Protein AF-A0AA36Y3T0-F1 (afdb_monomer_lite)

Foldseek 3Di:
DVVVVVVVVVPVPPDDDLLLLLLLLVLLVLVLVLLLVVCVCPVVVPPDPVVCVDPVVVVSVVVSLLSVLLSLLLVLLVDDPQLVVLVVLLVLVVVLQVVCVVVVAHADAFPSNLSSVLSNVVVVVVVVDDPVCVLVVLQVCLVVLLVVLVVLLQQFVCLLVQAGHHDPDGDGGHDLVLQDDPVSQQQRRHHPPDDHPGGDHCPPSVSSSSSSNSNNSNVVSVVVVVVVVVVPPPPPPDPDDDDDDDPDPPPQDPSRVVLPVPDPPVRSVVSSVVSSVSSVCSSVSVSCSNVVSVVVVVVVVVVVD

Sequence (305 aa):
MKEQREMTEKEEKQPRLMWLDVWRGIAVINMCLYHGLWDLVYYFRLPGFDWYSALPGYVWQQSICWSFIFLSGYSYALGKNKFRRGATILFAGALVEAVAGAFGQEIHYGILSFLGLWQLLLTLPEDQLSREMRLRSWCRIGPLGFAICLGLFFLCRNVNQGSLGFESLKLVTLPGALYRSRLTACLGFPPADFFSLDYFSLLPWGFLFLAGYFLSQYRAEQRRDAAEAEGSRPVYGVNGGFGGVAPAEEGGTLGEVLVQRLSGQALFRRRGRLLGWVGRHALPIYLLHQPIWMAIFEIAIRLRR

pLDDT: mean 82.31, std 19.74, range [23.36, 97.88]

Radius of gyration: 23.31 Å; chains: 1; bounding box: 60×55×74 Å

Organism: NCBI:txid796942

Secondary structure (DSSP, 8-state):
-HHHHHHH---------HHHHHHHHHHHHHHHHHHHHHIIIIIS--SS-HHHHSHHHHHHHHHHHHHHHHHHHHHHHT-S-HHHHHHHHHHHHHHHHHHHHHTT----S-HHHHHHHHHHHHHHHHHHS-HHHHHHHHHHHHHHHHHHHHHHHHHTTTGGGTEEEETTEEEEEPPGGGGS-HHHHHHT---TT---SS---STTHHHHHHHHHHHHHHHHHHHHHHHHHHHTS-----------PPP------HHHHHHHHHS-HHHHHHHHHHHHHHHHTHHHHHHHHHHHHHHHHHHHHHHH-

InterPro domains:
  IPR012429 Heparan-alpha-glucosaminide N-acetyltransferase, catalytic domain [PF07786] (16-225)

Structure (mmCIF, N/CA/C/O backbone):
data_AF-A0AA36Y3T0-F1
#
_entry.id   AF-A0AA36Y3T0-F1
#
loop_
_atom_site.group_PDB
_atom_site.id
_atom_site.type_symbol
_atom_site.label_atom_id
_atom_site.label_alt_id
_atom_site.label_comp_id
_atom_site.label_asym_id
_atom_site.label_entity_id
_atom_site.label_seq_id
_atom_site.pdbx_PDB_ins_code
_atom_site.Cartn_x
_atom_site.Cartn_y
_atom_site.Cartn_z
_atom_site.occupancy
_atom_site.B_iso_or_equiv
_atom_site.auth_seq_id
_atom_site.auth_comp_id
_atom_site.auth_asym_id
_atom_site.auth_atom_id
_atom_site.pdbx_PDB_model_num
ATOM 1 N N . MET A 1 1 ? -32.628 28.042 24.385 1.00 43.47 1 MET A N 1
ATOM 2 C CA . MET A 1 1 ? -32.787 26.968 23.369 1.00 43.47 1 MET A CA 1
ATOM 3 C C . MET A 1 1 ? -31.731 26.983 22.262 1.00 43.47 1 MET A C 1
ATOM 5 O O . MET A 1 1 ? -31.272 25.905 21.923 1.00 43.47 1 MET A O 1
ATOM 9 N N . LYS A 1 2 ? -31.317 28.138 21.705 1.00 40.28 2 LYS A N 1
ATOM 10 C CA . LYS A 1 2 ? -30.170 28.203 20.767 1.00 40.28 2 LYS A CA 1
ATOM 11 C C . LYS A 1 2 ? -28.818 27.946 21.454 1.00 40.28 2 LYS A C 1
ATOM 13 O O . LYS A 1 2 ? -28.065 27.117 20.969 1.00 40.28 2 LYS A O 1
ATOM 18 N N . GLU A 1 3 ? -28.588 28.518 22.638 1.00 40.03 3 GLU A N 1
ATOM 19 C CA . GLU A 1 3 ? -27.339 28.308 23.401 1.00 40.03 3 GLU A CA 1
ATOM 20 C C . GLU A 1 3 ? -27.152 26.866 23.899 1.00 40.03 3 GLU A C 1
ATOM 22 O O . GLU A 1 3 ? -26.054 26.325 23.844 1.00 40.03 3 GLU A O 1
ATOM 27 N N . GLN A 1 4 ? -28.225 26.184 24.321 1.00 35.81 4 GLN A N 1
ATOM 28 C CA . GLN A 1 4 ? -28.144 24.761 24.690 1.00 35.81 4 GLN A CA 1
ATOM 29 C C . GLN A 1 4 ? -27.845 23.857 23.485 1.00 35.81 4 GLN A C 1
ATOM 31 O O . GLN A 1 4 ? -27.224 22.814 23.669 1.00 35.81 4 GLN A O 1
ATOM 36 N N . ARG A 1 5 ? -28.238 24.272 22.269 1.00 38.97 5 ARG A N 1
ATOM 37 C CA . ARG A 1 5 ? -27.944 23.576 21.006 1.00 38.97 5 ARG A CA 1
ATOM 38 C C . ARG A 1 5 ? -26.503 23.823 20.545 1.00 38.97 5 ARG A C 1
ATOM 40 O O . ARG A 1 5 ? -25.846 22.884 20.119 1.00 38.97 5 ARG A O 1
ATOM 47 N N . GLU A 1 6 ? -25.977 25.035 20.730 1.00 36.47 6 GLU A N 1
ATOM 48 C CA . GLU A 1 6 ? -24.559 25.352 20.480 1.00 36.47 6 GLU A CA 1
ATOM 49 C C . GLU A 1 6 ? -23.613 24.655 21.471 1.00 36.47 6 GLU A C 1
ATOM 51 O O . GLU A 1 6 ? -22.522 24.233 21.088 1.00 36.47 6 GLU A O 1
ATOM 56 N N . MET A 1 7 ? -24.032 24.451 22.727 1.00 35.28 7 MET A N 1
ATOM 57 C CA . MET A 1 7 ? -23.247 23.664 23.687 1.00 35.28 7 MET A CA 1
ATOM 58 C C . MET A 1 7 ? -23.249 22.157 23.391 1.00 35.28 7 MET A C 1
ATOM 60 O O . MET A 1 7 ? -22.277 21.488 23.731 1.00 35.28 7 MET A O 1
ATOM 64 N N . THR A 1 8 ? -24.286 21.620 22.733 1.00 33.41 8 THR A N 1
ATOM 65 C CA . THR A 1 8 ? -24.293 20.220 22.257 1.00 33.41 8 THR A CA 1
ATOM 66 C C . THR A 1 8 ? -23.549 20.039 20.927 1.00 33.41 8 THR A C 1
ATOM 68 O O . THR A 1 8 ? -23.121 18.930 20.622 1.00 33.41 8 THR A O 1
ATOM 71 N N . GLU A 1 9 ? -23.336 21.115 20.159 1.00 33.31 9 GLU A N 1
ATOM 72 C CA . GLU A 1 9 ? -22.610 21.118 18.876 1.00 33.31 9 GLU A CA 1
ATOM 73 C C . GLU A 1 9 ? -21.115 21.447 18.972 1.00 33.31 9 GLU A C 1
ATOM 75 O O . GLU A 1 9 ? -20.401 21.379 17.965 1.00 33.31 9 GLU A O 1
ATOM 80 N N . LYS A 1 10 ? -20.571 21.647 20.178 1.00 33.22 10 LYS A N 1
ATOM 81 C CA . LYS A 1 10 ? -19.194 21.198 20.424 1.00 33.22 10 LYS A CA 1
ATOM 82 C C . LYS A 1 10 ? -19.199 19.666 20.430 1.00 33.22 10 LYS A C 1
ATOM 84 O O . LYS A 1 10 ? -18.909 19.044 21.444 1.00 33.22 10 LYS A O 1
ATOM 89 N N . GLU A 1 11 ? -19.502 19.055 19.277 1.00 35.16 11 GLU A N 1
ATOM 90 C CA . GLU A 1 11 ? -18.974 17.736 18.956 1.00 35.16 11 GLU A CA 1
ATOM 91 C C . GLU A 1 11 ? -17.483 17.846 19.250 1.00 35.16 11 GLU A C 1
ATOM 93 O O . GLU A 1 11 ? -16.754 18.552 18.545 1.00 35.16 11 GLU A O 1
ATOM 98 N N . GLU A 1 12 ? -17.057 17.219 20.342 1.00 37.34 12 GLU A N 1
ATOM 99 C CA . GLU A 1 12 ? -15.668 17.012 20.695 1.00 37.34 12 GLU A CA 1
ATOM 100 C C . GLU A 1 12 ? -14.967 16.509 19.437 1.00 37.34 12 GLU A C 1
ATOM 102 O O . GLU A 1 12 ? -15.089 15.351 19.021 1.00 37.34 12 GLU A O 1
ATOM 107 N N . LYS A 1 13 ? -14.304 17.432 18.738 1.00 41.00 13 LYS A N 1
ATOM 108 C CA . LYS A 1 13 ? -13.594 17.124 17.511 1.00 41.00 13 LYS A CA 1
ATOM 109 C C . LYS A 1 13 ? -12.420 16.285 17.974 1.00 41.00 13 LYS A C 1
ATOM 111 O O . LYS A 1 13 ? -11.421 16.844 18.417 1.00 41.00 13 LYS A O 1
ATOM 116 N N . GLN A 1 14 ? -12.600 14.963 17.925 1.00 53.53 14 GLN A N 1
ATOM 117 C CA . GLN A 1 14 ? -11.616 13.958 18.317 1.00 53.53 14 GLN A CA 1
ATOM 118 C C . GLN A 1 14 ? -10.213 14.469 17.961 1.00 53.53 14 GLN A C 1
ATOM 120 O O . GLN A 1 14 ? -9.978 14.793 16.785 1.00 53.53 14 GLN A O 1
ATOM 125 N N . PRO A 1 15 ? -9.318 14.633 18.952 1.00 58.84 15 PRO A N 1
ATOM 126 C CA . PRO A 1 15 ? -8.047 15.303 18.745 1.00 58.84 15 PRO A CA 1
ATOM 127 C C . PRO A 1 15 ? -7.283 14.599 17.625 1.00 58.84 15 PRO A C 1
ATOM 129 O O . PRO A 1 15 ? -7.088 13.381 17.623 1.00 58.84 15 PRO A O 1
ATOM 132 N N . ARG A 1 16 ? -6.902 15.375 16.606 1.00 70.88 16 ARG A N 1
ATOM 133 C CA . ARG A 1 16 ? -6.206 14.839 15.435 1.00 70.88 16 ARG A CA 1
ATOM 134 C C . ARG A 1 16 ? -4.849 14.289 15.860 1.00 70.88 16 ARG A C 1
ATOM 136 O O . ARG A 1 16 ? -4.054 14.987 16.484 1.00 70.88 16 ARG A O 1
ATOM 143 N N . LEU A 1 17 ? -4.563 13.057 15.456 1.00 82.00 17 LEU A N 1
ATOM 144 C CA . LEU A 1 17 ? -3.319 12.373 15.796 1.00 82.00 17 LEU A CA 1
ATOM 145 C C . LEU A 1 17 ? -2.178 12.845 14.892 1.00 82.00 17 LEU A C 1
ATOM 147 O O . LEU A 1 17 ? -1.944 12.286 13.822 1.00 82.00 17 LEU A O 1
ATOM 151 N N . MET A 1 18 ? -1.453 13.873 15.334 1.00 83.75 18 MET A N 1
ATOM 152 C CA . MET A 1 18 ? -0.346 14.459 14.571 1.00 83.75 18 MET A CA 1
ATOM 153 C C . MET A 1 18 ? 0.740 13.432 14.219 1.00 83.75 18 MET A C 1
ATOM 155 O O . MET A 1 18 ? 1.294 13.487 13.124 1.00 83.75 18 MET A O 1
ATOM 159 N N . TRP A 1 19 ? 1.027 12.478 15.108 1.00 84.69 19 TRP A N 1
ATOM 160 C CA . TRP A 1 19 ? 2.053 11.459 14.871 1.00 84.69 19 TRP A CA 1
ATOM 161 C C . TRP A 1 19 ? 1.732 10.555 13.670 1.00 84.69 19 TRP A C 1
ATOM 163 O O . TRP A 1 19 ? 2.649 10.177 12.944 1.00 84.69 19 TRP A O 1
ATOM 173 N N . LEU A 1 20 ? 0.449 10.260 13.407 1.00 88.81 20 LEU A N 1
ATOM 174 C CA . LEU A 1 20 ? 0.040 9.484 12.229 1.00 88.81 20 LEU A CA 1
ATOM 175 C C . LEU A 1 20 ? 0.345 10.240 10.944 1.00 88.81 20 LEU A C 1
ATOM 177 O O . LEU A 1 20 ? 0.851 9.661 9.987 1.00 88.81 20 LEU A O 1
ATOM 181 N N . ASP A 1 21 ? 0.034 11.535 10.926 1.00 90.25 21 ASP A N 1
ATOM 182 C CA . ASP A 1 21 ? 0.305 12.378 9.769 1.00 90.25 21 ASP A CA 1
ATOM 183 C C . ASP A 1 21 ? 1.816 12.519 9.545 1.00 90.25 21 ASP A C 1
ATOM 185 O O . ASP A 1 21 ? 2.269 12.466 8.407 1.00 90.25 21 ASP A O 1
ATOM 189 N N . VAL A 1 22 ? 2.613 12.640 10.611 1.00 91.12 22 VAL A N 1
ATOM 190 C CA . VAL A 1 22 ? 4.080 12.685 10.510 1.00 91.12 22 VAL A CA 1
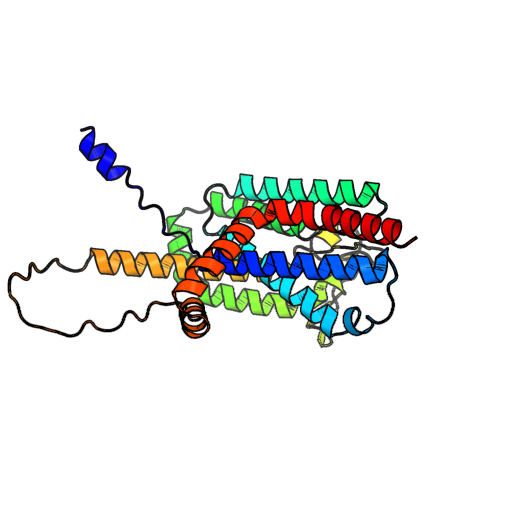ATOM 191 C C . VAL A 1 22 ? 4.638 11.378 9.952 1.00 91.12 22 VAL A C 1
ATOM 193 O O . VAL A 1 22 ? 5.412 11.419 8.998 1.00 91.12 22 VAL A O 1
ATOM 196 N N . TRP A 1 23 ? 4.231 10.224 10.491 1.00 91.88 23 TRP A N 1
ATOM 197 C CA . TRP A 1 23 ? 4.704 8.924 10.005 1.00 91.88 23 TRP A CA 1
ATOM 198 C C . TRP A 1 23 ? 4.281 8.692 8.551 1.00 91.88 23 TRP A C 1
ATOM 200 O O . TRP A 1 23 ? 5.106 8.311 7.721 1.00 91.88 23 TRP A O 1
ATOM 210 N N . ARG A 1 24 ? 3.037 9.030 8.191 1.00 93.38 24 ARG A N 1
ATOM 211 C CA . ARG A 1 24 ? 2.583 8.970 6.797 1.00 93.38 24 ARG A CA 1
ATOM 212 C C . ARG A 1 24 ? 3.410 9.888 5.895 1.00 93.38 24 ARG A C 1
ATOM 214 O O . ARG A 1 24 ? 3.774 9.482 4.800 1.00 93.38 24 ARG A O 1
ATOM 221 N N . GLY A 1 25 ? 3.741 11.095 6.357 1.00 93.44 25 GLY A N 1
ATOM 222 C CA . GLY A 1 25 ? 4.600 12.027 5.627 1.00 93.44 25 GLY A CA 1
ATOM 223 C C . GLY A 1 25 ? 6.002 11.475 5.378 1.00 93.44 25 GLY A C 1
ATOM 224 O O . GLY A 1 25 ? 6.501 11.566 4.260 1.00 93.44 25 GLY A O 1
ATOM 225 N N . ILE A 1 26 ? 6.606 10.841 6.388 1.00 94.81 26 ILE A N 1
ATOM 226 C CA . ILE A 1 26 ? 7.899 10.156 6.249 1.00 94.81 26 ILE A CA 1
ATOM 227 C C . ILE A 1 26 ? 7.793 9.024 5.221 1.00 94.81 26 ILE A C 1
ATOM 229 O O . ILE A 1 26 ? 8.622 8.956 4.320 1.00 94.81 26 ILE A O 1
ATOM 233 N N . ALA A 1 27 ? 6.763 8.176 5.307 1.00 94.69 27 ALA A N 1
ATOM 234 C CA . ALA A 1 27 ? 6.566 7.066 4.374 1.00 94.69 27 ALA A CA 1
ATOM 235 C C . ALA A 1 27 ? 6.403 7.542 2.917 1.00 94.69 27 ALA A C 1
ATOM 237 O O . ALA A 1 27 ? 6.988 6.952 2.013 1.00 94.69 27 ALA A O 1
ATOM 238 N N . VAL A 1 28 ? 5.672 8.641 2.693 1.00 95.69 28 VAL A N 1
ATOM 239 C CA . VAL A 1 28 ? 5.494 9.258 1.366 1.00 95.69 28 VAL A CA 1
ATOM 240 C C . VAL A 1 28 ? 6.795 9.805 0.808 1.00 95.69 28 VAL A C 1
ATOM 242 O O . VAL A 1 28 ? 7.110 9.525 -0.344 1.00 95.69 28 VAL A O 1
ATOM 245 N N . ILE A 1 29 ? 7.567 10.547 1.604 1.00 96.25 29 ILE A N 1
ATOM 246 C CA . ILE A 1 29 ? 8.879 11.043 1.164 1.00 96.25 29 ILE A CA 1
ATOM 247 C C . ILE A 1 29 ? 9.782 9.861 0.814 1.00 96.25 29 ILE A C 1
ATOM 249 O O . ILE A 1 29 ? 10.426 9.869 -0.229 1.00 96.25 29 ILE A O 1
ATOM 253 N N . ASN A 1 30 ? 9.780 8.829 1.658 1.00 96.44 30 ASN A N 1
ATOM 254 C CA . ASN A 1 30 ? 10.601 7.646 1.464 1.00 96.44 30 ASN A CA 1
ATOM 255 C C . ASN A 1 30 ? 10.253 6.907 0.158 1.00 96.44 30 ASN A C 1
ATOM 257 O O . ASN A 1 30 ? 11.139 6.555 -0.613 1.00 96.44 30 ASN A O 1
ATOM 261 N N . MET A 1 31 ? 8.959 6.760 -0.132 1.00 96.31 31 MET A N 1
ATOM 262 C CA . MET A 1 31 ? 8.454 6.230 -1.401 1.00 96.31 31 MET A CA 1
ATOM 263 C C . MET A 1 31 ? 8.881 7.079 -2.598 1.00 96.31 31 MET A C 1
ATOM 265 O O . MET A 1 31 ? 9.411 6.532 -3.561 1.00 96.31 31 MET A O 1
ATOM 269 N N . CYS A 1 32 ? 8.739 8.406 -2.517 1.00 96.94 32 CYS A N 1
ATOM 270 C CA . CYS A 1 32 ? 9.142 9.297 -3.605 1.00 96.94 32 CYS A CA 1
ATOM 271 C C . CYS A 1 32 ? 10.637 9.156 -3.915 1.00 96.94 32 CYS A C 1
ATOM 273 O O . CYS A 1 32 ? 11.014 9.143 -5.079 1.00 96.94 32 CYS A O 1
ATOM 275 N N . LEU A 1 33 ? 11.487 9.047 -2.890 1.00 96.62 33 LEU A N 1
ATOM 276 C CA . LEU A 1 33 ? 12.928 8.850 -3.068 1.00 96.62 33 LEU A CA 1
ATOM 277 C C . LEU A 1 33 ? 13.249 7.480 -3.674 1.00 96.62 33 LEU A C 1
ATOM 279 O O . LEU A 1 33 ? 14.098 7.396 -4.557 1.00 96.62 33 LEU A O 1
ATOM 283 N N . TYR A 1 34 ? 12.559 6.426 -3.227 1.00 96.06 34 TYR A N 1
ATOM 284 C CA . TYR A 1 34 ? 12.730 5.082 -3.773 1.00 96.06 34 TYR A CA 1
ATOM 285 C C . TYR A 1 34 ? 12.379 5.033 -5.265 1.00 96.06 34 TYR A C 1
ATOM 287 O O . TYR A 1 34 ? 13.177 4.527 -6.045 1.00 96.06 34 TYR A O 1
ATOM 295 N N . HIS A 1 35 ? 11.240 5.604 -5.667 1.00 94.69 35 HIS A N 1
ATOM 296 C CA . HIS A 1 35 ? 10.821 5.674 -7.072 1.00 94.69 35 HIS A CA 1
ATOM 297 C C . HIS A 1 35 ? 11.723 6.577 -7.918 1.00 94.69 35 HIS A C 1
ATOM 299 O O . HIS A 1 35 ? 12.107 6.195 -9.017 1.00 94.69 35 HIS A O 1
ATOM 305 N N . GLY A 1 36 ? 12.152 7.727 -7.388 1.00 95.00 36 GLY A N 1
ATOM 306 C CA . GLY A 1 36 ? 13.112 8.580 -8.092 1.00 95.00 36 GLY A CA 1
ATOM 307 C C . GLY A 1 36 ? 14.429 7.852 -8.379 1.00 95.00 36 GLY A C 1
ATOM 308 O O . GLY A 1 36 ? 14.996 7.993 -9.459 1.00 95.00 36 GLY A O 1
ATOM 309 N N . LEU A 1 37 ? 14.907 7.020 -7.446 1.00 95.00 37 LEU A N 1
ATOM 310 C CA . LEU A 1 37 ? 16.074 6.177 -7.701 1.00 95.00 37 LEU A CA 1
ATOM 311 C C . LEU A 1 37 ? 15.760 5.023 -8.663 1.00 95.00 37 LEU A C 1
ATOM 313 O O . LEU A 1 37 ? 16.595 4.714 -9.510 1.00 95.00 37 LEU A O 1
ATOM 317 N N . TRP A 1 38 ? 14.569 4.424 -8.573 1.00 93.19 38 TRP A N 1
ATOM 318 C CA . TRP A 1 38 ? 14.104 3.405 -9.519 1.00 93.19 38 TRP A CA 1
ATOM 319 C C . TRP A 1 38 ? 14.196 3.907 -10.964 1.00 93.19 38 TRP A C 1
ATOM 321 O O . TRP A 1 38 ? 14.784 3.233 -11.809 1.00 93.19 38 TRP A O 1
ATOM 331 N N . ASP A 1 39 ? 13.702 5.120 -11.225 1.00 91.81 39 ASP A N 1
ATOM 332 C CA . ASP A 1 39 ? 13.748 5.752 -12.546 1.00 91.81 39 ASP A CA 1
ATOM 333 C C . ASP A 1 39 ? 15.185 5.937 -13.027 1.00 91.81 39 ASP A C 1
ATOM 335 O O . ASP A 1 39 ? 15.517 5.590 -14.160 1.00 91.81 39 ASP A O 1
ATOM 339 N N . LEU A 1 40 ? 16.071 6.440 -12.165 1.00 91.75 40 LEU A N 1
ATOM 340 C CA . LEU A 1 40 ? 17.480 6.621 -12.515 1.00 91.75 40 LEU A CA 1
ATOM 341 C C . LEU A 1 40 ? 18.152 5.297 -12.895 1.00 91.75 40 LEU A C 1
ATOM 343 O O . LEU A 1 40 ? 18.874 5.239 -13.891 1.00 91.75 40 LEU A O 1
ATOM 347 N N . VAL A 1 41 ? 17.909 4.238 -12.121 1.00 91.88 41 VAL A N 1
ATOM 348 C CA . VAL A 1 41 ? 18.559 2.934 -12.300 1.00 91.88 41 VAL A CA 1
ATOM 349 C C . VAL A 1 41 ? 17.988 2.177 -13.498 1.00 91.88 41 VAL A C 1
ATOM 351 O O . VAL A 1 41 ? 18.748 1.697 -14.339 1.00 91.88 41 VAL A O 1
ATOM 354 N N . TYR A 1 42 ? 16.665 2.071 -13.607 1.00 89.25 42 TYR A N 1
ATOM 355 C CA . TYR A 1 42 ? 16.025 1.191 -14.587 1.00 89.25 42 TYR A CA 1
ATOM 356 C C . TYR A 1 42 ? 15.594 1.912 -15.863 1.00 89.25 42 TYR A C 1
ATOM 358 O O . TYR A 1 42 ? 15.815 1.386 -16.958 1.00 89.25 42 TYR A O 1
ATOM 366 N N . TYR A 1 43 ? 15.026 3.116 -15.748 1.00 87.50 43 TYR A N 1
ATOM 367 C CA . TYR A 1 43 ? 14.556 3.882 -16.905 1.00 87.50 43 TYR A CA 1
ATOM 368 C C . TYR A 1 43 ? 15.712 4.622 -17.593 1.00 87.50 43 TYR A C 1
ATOM 370 O O . TYR A 1 43 ? 15.946 4.442 -18.787 1.00 87.50 43 TYR A O 1
ATOM 378 N N . PHE A 1 44 ? 16.501 5.385 -16.830 1.00 87.06 44 PHE A N 1
ATOM 379 C CA . PHE A 1 44 ? 17.652 6.146 -17.336 1.00 87.06 44 PHE A CA 1
ATOM 380 C C . PHE A 1 44 ? 18.974 5.362 -17.344 1.00 87.06 44 PHE A C 1
ATOM 382 O O . PHE A 1 44 ? 19.983 5.884 -17.820 1.00 87.06 44 PHE A O 1
ATOM 389 N N . ARG A 1 45 ? 18.968 4.100 -16.885 1.00 89.88 45 ARG A N 1
ATOM 390 C CA . ARG A 1 45 ? 20.093 3.147 -16.981 1.00 89.88 45 ARG A CA 1
ATOM 391 C C . ARG A 1 45 ? 21.394 3.655 -16.339 1.00 89.88 45 ARG A C 1
ATOM 393 O O . ARG A 1 45 ? 22.483 3.399 -16.855 1.00 89.88 45 ARG A O 1
ATOM 400 N N . LEU A 1 46 ? 21.300 4.380 -15.222 1.00 89.00 46 LEU A N 1
ATOM 401 C CA . LEU A 1 46 ? 22.464 4.907 -14.509 1.00 89.00 46 LEU A CA 1
ATOM 402 C C . LEU A 1 46 ? 23.226 3.768 -13.790 1.00 89.00 46 LEU A C 1
ATOM 404 O O . LEU A 1 46 ? 22.635 3.081 -12.952 1.00 89.00 46 LEU A O 1
ATOM 408 N N . PRO A 1 47 ? 24.525 3.549 -14.077 1.00 89.56 47 PRO A N 1
ATOM 409 C CA . PRO A 1 47 ? 25.298 2.468 -13.463 1.00 89.56 47 PRO A CA 1
ATOM 410 C C . PRO A 1 47 ? 25.721 2.796 -12.019 1.00 89.56 47 PRO A C 1
ATOM 412 O O . PRO A 1 47 ? 25.738 3.958 -11.615 1.00 89.56 47 PRO A O 1
ATOM 415 N N . GLY A 1 48 ? 26.125 1.772 -11.253 1.00 89.19 48 GLY A N 1
ATOM 416 C CA . GLY A 1 48 ? 26.708 1.929 -9.907 1.00 89.19 48 GLY A CA 1
ATOM 417 C C . GLY A 1 48 ? 25.740 1.733 -8.733 1.00 89.19 48 GLY A C 1
ATOM 418 O O . GLY A 1 48 ? 26.088 2.038 -7.593 1.00 89.19 48 GLY A O 1
ATOM 419 N N . PHE A 1 49 ? 24.538 1.210 -8.990 1.00 91.94 49 PHE A N 1
ATOM 420 C CA . PHE A 1 49 ? 23.482 1.018 -7.988 1.00 91.94 49 PHE A CA 1
ATOM 421 C C . PHE A 1 49 ? 23.102 -0.457 -7.780 1.00 91.94 49 PHE A C 1
ATOM 423 O O . PHE A 1 49 ? 21.957 -0.761 -7.467 1.00 91.94 49 PHE A O 1
ATOM 430 N N . ASP A 1 50 ? 24.042 -1.398 -7.904 1.00 91.94 50 ASP A N 1
ATOM 431 C CA . ASP A 1 50 ? 23.749 -2.842 -7.780 1.00 91.94 50 ASP A CA 1
ATOM 432 C C . ASP A 1 50 ? 23.107 -3.206 -6.427 1.00 91.94 50 ASP A C 1
ATOM 434 O O . ASP A 1 50 ? 22.219 -4.057 -6.344 1.00 91.94 50 ASP A O 1
ATOM 438 N N . TRP A 1 51 ? 23.479 -2.486 -5.363 1.00 93.88 51 TRP A N 1
ATOM 439 C CA . TRP A 1 51 ? 22.895 -2.623 -4.024 1.00 93.88 51 TRP A CA 1
ATOM 440 C C . TRP A 1 51 ? 21.382 -2.346 -3.981 1.00 93.88 51 TRP A C 1
ATOM 442 O O . TRP A 1 51 ? 20.689 -2.872 -3.107 1.00 93.88 51 TRP A O 1
ATOM 452 N N . TYR A 1 52 ? 20.864 -1.540 -4.915 1.00 93.06 52 TYR A N 1
ATOM 453 C CA . TYR A 1 52 ? 19.447 -1.190 -5.024 1.00 93.06 52 TYR A CA 1
ATOM 454 C C . TYR A 1 52 ? 18.601 -2.364 -5.535 1.00 93.06 52 TYR A C 1
ATOM 456 O O . TYR A 1 52 ? 17.436 -2.492 -5.172 1.00 93.06 52 TYR A O 1
ATOM 464 N N . SER A 1 53 ? 19.200 -3.262 -6.320 1.00 91.25 53 SER A N 1
ATOM 465 C CA . SER A 1 53 ? 18.553 -4.506 -6.763 1.00 91.25 53 SER A CA 1
ATOM 466 C C . SER A 1 53 ? 18.757 -5.661 -5.774 1.00 91.25 53 SER A C 1
ATOM 468 O O . SER A 1 53 ? 18.151 -6.721 -5.914 1.00 91.25 53 SER A O 1
ATOM 470 N N . ALA A 1 54 ? 19.626 -5.474 -4.777 1.00 93.56 54 ALA A N 1
ATOM 471 C CA . ALA A 1 54 ? 19.966 -6.473 -3.773 1.00 93.56 54 ALA A CA 1
ATOM 472 C C . ALA A 1 54 ? 19.122 -6.320 -2.490 1.00 93.56 54 ALA A C 1
ATOM 474 O O . ALA A 1 54 ? 18.173 -5.536 -2.412 1.00 93.56 54 ALA A O 1
ATOM 475 N N . LEU A 1 55 ? 19.500 -7.065 -1.445 1.00 93.88 55 LEU A N 1
ATOM 476 C CA . LEU A 1 55 ? 18.828 -7.064 -0.143 1.00 93.88 55 LEU A CA 1
ATOM 477 C C . LEU A 1 55 ? 18.569 -5.655 0.437 1.00 93.88 55 LEU A C 1
ATOM 479 O O . LEU A 1 55 ? 17.467 -5.446 0.944 1.00 93.88 55 LEU A O 1
ATOM 483 N N . PRO A 1 56 ? 19.495 -4.672 0.365 1.00 96.00 56 PRO A N 1
ATOM 484 C CA . PRO A 1 56 ? 19.229 -3.334 0.895 1.00 96.00 56 PRO A CA 1
ATOM 485 C C . PRO A 1 56 ? 18.054 -2.639 0.203 1.00 96.00 56 PRO A C 1
ATOM 487 O O . PRO A 1 56 ? 17.182 -2.096 0.879 1.00 96.00 56 PRO A O 1
ATOM 490 N N . GLY A 1 57 ? 17.996 -2.689 -1.131 1.00 94.81 57 GLY A N 1
ATOM 491 C CA . GLY A 1 57 ? 16.881 -2.122 -1.885 1.00 94.81 57 GLY A CA 1
ATOM 492 C C . GLY A 1 57 ? 15.568 -2.864 -1.644 1.00 94.81 57 GLY A C 1
ATOM 493 O O . GLY A 1 57 ? 14.536 -2.216 -1.467 1.00 94.81 57 GLY A O 1
ATOM 494 N N . TYR A 1 58 ? 15.612 -4.196 -1.518 1.00 93.88 58 TYR A N 1
ATOM 495 C CA . TYR A 1 58 ? 14.452 -4.993 -1.107 1.00 93.88 58 TYR A CA 1
ATOM 496 C C . TYR A 1 58 ? 13.923 -4.550 0.264 1.00 93.88 58 TYR A C 1
ATOM 498 O O . TYR A 1 58 ? 12.757 -4.187 0.383 1.00 93.88 58 TYR A O 1
ATOM 506 N N . VAL A 1 59 ? 14.770 -4.506 1.299 1.00 95.56 59 VAL A N 1
ATOM 507 C CA . VAL A 1 59 ? 14.363 -4.101 2.659 1.00 95.56 59 VAL A CA 1
ATOM 508 C C . VAL A 1 59 ? 13.835 -2.667 2.672 1.00 95.56 59 VAL A C 1
ATOM 510 O O . VAL A 1 59 ? 12.833 -2.381 3.332 1.00 95.56 59 VAL A O 1
ATOM 513 N N . TRP A 1 60 ? 14.466 -1.769 1.913 1.00 97.06 60 TRP A N 1
ATOM 514 C CA . TRP A 1 60 ? 14.011 -0.393 1.775 1.00 97.06 60 TRP A CA 1
ATOM 515 C C . TRP A 1 60 ? 12.595 -0.331 1.185 1.00 97.06 60 TRP A C 1
ATOM 517 O O . TRP A 1 60 ? 11.705 0.256 1.809 1.00 97.06 60 TRP A O 1
ATOM 527 N N . GLN A 1 61 ? 12.349 -1.020 0.069 1.00 95.31 61 GLN A N 1
ATOM 528 C CA . GLN A 1 61 ? 11.022 -1.139 -0.537 1.00 95.31 61 GLN A CA 1
ATOM 529 C C . GLN A 1 61 ? 10.002 -1.728 0.445 1.00 95.31 61 GLN A C 1
ATOM 531 O O . GLN A 1 61 ? 8.934 -1.151 0.659 1.00 95.31 61 GLN A O 1
ATOM 536 N N . GLN A 1 62 ? 10.333 -2.851 1.092 1.00 94.88 62 GLN A N 1
ATOM 537 C CA . GLN A 1 62 ? 9.440 -3.517 2.040 1.00 94.88 62 GLN A CA 1
ATOM 538 C C . GLN A 1 62 ? 9.071 -2.590 3.208 1.00 94.88 62 GLN A C 1
ATOM 540 O O . GLN A 1 62 ? 7.901 -2.518 3.574 1.00 94.88 62 GLN A O 1
ATOM 545 N N . SER A 1 63 ? 10.018 -1.809 3.740 1.00 95.62 63 SER A N 1
ATOM 546 C CA . SER A 1 63 ? 9.763 -0.868 4.843 1.00 95.62 63 SER A CA 1
ATOM 547 C C . SER A 1 63 ? 8.736 0.218 4.496 1.00 95.62 63 SER A C 1
ATOM 549 O O . SER A 1 63 ? 7.895 0.582 5.330 1.00 95.62 63 SER A O 1
ATOM 551 N N . ILE A 1 64 ? 8.768 0.702 3.251 1.00 95.62 64 ILE A N 1
ATOM 552 C CA . ILE A 1 64 ? 7.807 1.669 2.716 1.00 95.62 64 ILE A CA 1
ATOM 553 C C . ILE A 1 64 ? 6.424 1.018 2.660 1.00 95.62 64 ILE A C 1
ATOM 555 O O . ILE A 1 64 ? 5.452 1.561 3.191 1.00 95.62 64 ILE A O 1
ATOM 559 N N . CYS A 1 65 ? 6.353 -0.179 2.081 1.00 95.94 65 CYS A N 1
ATOM 560 C CA . CYS A 1 65 ? 5.107 -0.912 1.885 1.00 95.94 65 CYS A CA 1
ATOM 561 C C . CYS A 1 65 ? 4.462 -1.296 3.221 1.00 95.94 65 CYS A C 1
ATOM 563 O O . CYS A 1 65 ? 3.281 -1.020 3.438 1.00 95.94 65 CYS A O 1
ATOM 565 N N . TRP A 1 66 ? 5.247 -1.839 4.158 1.00 96.75 66 TRP A N 1
ATOM 566 C CA . TRP A 1 66 ? 4.788 -2.159 5.508 1.00 96.75 66 TRP A CA 1
ATOM 567 C C . TRP A 1 66 ? 4.191 -0.935 6.198 1.00 96.75 66 TRP A C 1
ATOM 569 O O . TRP A 1 66 ? 3.098 -1.016 6.757 1.00 96.75 66 TRP A O 1
ATOM 579 N N . SER A 1 67 ? 4.867 0.214 6.097 1.00 95.81 67 SER A N 1
ATOM 580 C CA . SER A 1 67 ? 4.400 1.466 6.692 1.00 95.81 67 SER A CA 1
ATOM 581 C C . SER A 1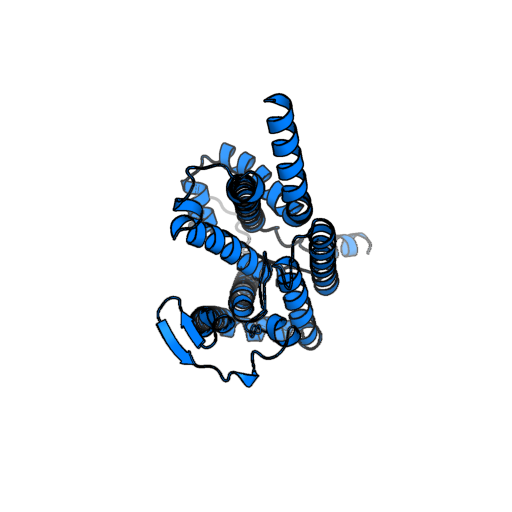 67 ? 3.064 1.917 6.100 1.00 95.81 67 SER A C 1
ATOM 583 O O . SER A 1 67 ? 2.132 2.202 6.850 1.00 95.81 67 SER A O 1
ATOM 585 N N . PHE A 1 68 ? 2.931 1.963 4.770 1.00 95.12 68 PHE A N 1
ATOM 586 C CA . PHE A 1 68 ? 1.698 2.420 4.119 1.00 95.12 68 PHE A CA 1
ATOM 587 C C . PHE A 1 68 ? 0.500 1.532 4.423 1.00 95.12 68 PHE A C 1
ATOM 589 O O . PHE A 1 68 ? -0.572 2.037 4.760 1.00 95.12 68 PHE A O 1
ATOM 596 N N . ILE A 1 69 ? 0.684 0.220 4.314 1.00 97.62 69 ILE A N 1
ATOM 597 C CA . ILE A 1 69 ? -0.388 -0.759 4.486 1.00 97.62 69 ILE A CA 1
ATOM 598 C C . ILE A 1 69 ? -0.886 -0.734 5.931 1.00 97.62 69 ILE A C 1
ATOM 600 O O . ILE A 1 69 ? -2.088 -0.595 6.174 1.00 97.62 69 ILE A O 1
ATOM 604 N N . PHE A 1 70 ? 0.044 -0.757 6.886 1.00 97.56 70 PHE A N 1
ATOM 605 C CA . PHE A 1 70 ? -0.269 -0.673 8.305 1.00 97.56 70 PHE A CA 1
ATOM 606 C C . PHE A 1 70 ? -0.964 0.647 8.671 1.00 97.56 70 PHE A C 1
ATOM 608 O O . PHE A 1 70 ? -2.024 0.649 9.302 1.00 97.56 70 PHE A O 1
ATOM 615 N N . LEU A 1 71 ? -0.409 1.787 8.236 1.00 95.31 71 LEU A N 1
ATOM 616 C CA . LEU A 1 71 ? -0.986 3.108 8.501 1.00 95.31 71 LEU A CA 1
ATOM 617 C C . LEU A 1 71 ? -2.357 3.286 7.850 1.00 95.31 71 LEU A C 1
ATOM 619 O O . LEU A 1 71 ? -3.194 3.999 8.408 1.00 95.31 71 LEU A O 1
ATOM 623 N N . SER A 1 72 ? -2.599 2.673 6.691 1.00 95.19 72 SER A N 1
ATOM 624 C CA . SER A 1 72 ? -3.897 2.711 6.016 1.00 95.19 72 SER A CA 1
ATOM 625 C C . SER A 1 72 ? -4.962 1.974 6.826 1.00 95.19 72 SER A C 1
ATOM 627 O O . SER A 1 72 ? -6.015 2.548 7.099 1.00 95.19 72 SER A O 1
ATOM 629 N N . GLY A 1 73 ? -4.652 0.770 7.318 1.00 95.19 73 GLY A N 1
ATOM 630 C CA . GLY A 1 73 ? -5.527 0.020 8.223 1.00 95.19 73 GLY A CA 1
ATOM 631 C C . GLY A 1 73 ? -5.790 0.747 9.540 1.00 95.19 73 GLY A C 1
ATOM 632 O O . GLY A 1 73 ? -6.936 0.880 9.970 1.00 95.19 73 GLY A O 1
ATOM 633 N N . TYR A 1 74 ? -4.748 1.329 10.138 1.00 93.31 74 TYR A N 1
ATOM 634 C CA . TYR A 1 74 ? -4.887 2.138 11.350 1.00 93.31 74 TYR A CA 1
ATOM 635 C C . TYR A 1 74 ? -5.771 3.372 11.110 1.00 93.31 74 TYR A C 1
ATOM 637 O O . TYR A 1 74 ? -6.713 3.652 11.849 1.00 93.31 74 TYR A O 1
ATOM 645 N N . SER A 1 75 ? -5.513 4.110 10.027 1.00 91.25 75 SER A N 1
ATOM 646 C CA . SER A 1 75 ? -6.290 5.300 9.656 1.00 91.25 75 SER A CA 1
ATOM 647 C C . SER A 1 75 ? -7.711 4.948 9.207 1.00 91.25 75 SER A C 1
ATOM 649 O O . SER A 1 75 ? -8.588 5.820 9.185 1.00 91.25 75 SER A O 1
ATOM 651 N N . TYR A 1 76 ? -7.960 3.690 8.826 1.00 91.44 76 TYR A N 1
ATOM 652 C CA . TYR A 1 76 ? -9.274 3.248 8.399 1.00 91.44 76 TYR A CA 1
ATOM 653 C C . TYR A 1 76 ? -10.289 3.311 9.536 1.00 91.44 76 TYR A C 1
ATOM 655 O O . TYR A 1 76 ? -11.341 3.932 9.361 1.00 91.44 76 TYR A O 1
ATOM 663 N N . ALA A 1 77 ? -9.923 2.772 10.702 1.00 84.69 77 ALA A N 1
ATOM 664 C CA . ALA A 1 77 ? -10.766 2.729 11.896 1.00 84.69 77 ALA A CA 1
ATOM 665 C C . ALA A 1 77 ? -11.192 4.125 12.390 1.00 84.69 77 ALA A C 1
ATOM 667 O O . ALA A 1 77 ? -12.288 4.285 12.920 1.00 84.69 77 ALA A O 1
ATOM 668 N N . LEU A 1 78 ? -10.355 5.144 12.168 1.00 84.38 78 LEU A N 1
ATOM 669 C CA . LEU A 1 78 ? -10.600 6.527 12.594 1.00 84.38 78 LEU A CA 1
ATOM 670 C C . LEU A 1 78 ? -11.458 7.346 11.608 1.00 84.38 78 LEU A C 1
ATOM 672 O O . LEU A 1 78 ? -11.856 8.469 11.917 1.00 84.38 78 LEU A O 1
ATOM 676 N N . GLY A 1 79 ? -11.700 6.840 10.395 1.00 81.00 79 GLY A N 1
ATOM 677 C CA . GLY A 1 79 ? -12.393 7.578 9.335 1.00 81.00 79 GLY A CA 1
ATOM 678 C C . GLY A 1 79 ? -13.920 7.512 9.441 1.00 81.00 79 GLY A C 1
ATOM 679 O O . GLY A 1 79 ? -14.473 6.456 9.726 1.00 81.00 79 GLY A O 1
ATOM 680 N N . LYS A 1 80 ? -14.608 8.625 9.139 1.00 79.94 80 LYS A N 1
ATOM 681 C CA . LYS A 1 80 ? -16.084 8.676 9.039 1.00 79.94 80 LYS A CA 1
ATOM 682 C C . LYS A 1 80 ? -16.588 8.177 7.670 1.00 79.94 80 LYS A C 1
ATOM 684 O O . LYS A 1 80 ? -17.359 7.232 7.595 1.00 79.94 80 LYS A O 1
ATOM 689 N N . ASN A 1 81 ? -16.095 8.763 6.574 1.00 86.62 81 ASN A N 1
ATOM 690 C CA . ASN A 1 81 ? -16.557 8.479 5.203 1.00 86.62 81 ASN A CA 1
ATOM 691 C C . ASN A 1 81 ? -15.784 7.317 4.556 1.00 86.62 81 ASN A C 1
ATOM 693 O O . ASN A 1 81 ? -15.063 7.510 3.573 1.00 86.62 81 ASN A O 1
ATOM 697 N N . LYS A 1 82 ? -15.889 6.122 5.145 1.00 90.38 82 LYS A N 1
ATOM 698 C CA . LYS A 1 82 ? -15.052 4.959 4.807 1.00 90.38 82 LYS A CA 1
ATOM 699 C C . LYS A 1 82 ? -15.243 4.484 3.363 1.00 90.38 82 LYS A C 1
ATOM 701 O O . LYS A 1 82 ? -14.251 4.386 2.644 1.00 90.38 82 LYS A O 1
ATOM 706 N N . PHE A 1 83 ? -16.492 4.310 2.919 1.00 91.94 83 PHE A N 1
ATOM 707 C CA . PHE A 1 83 ? -16.808 3.877 1.551 1.00 91.94 83 PHE A CA 1
ATOM 708 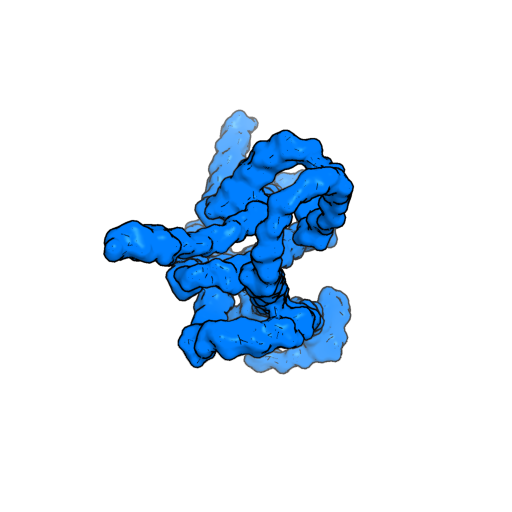C C . PHE A 1 83 ? -16.266 4.857 0.505 1.00 91.94 83 PHE A C 1
ATOM 710 O O . PHE A 1 83 ? -15.489 4.478 -0.367 1.00 91.94 83 PHE A O 1
ATOM 717 N N . ARG A 1 84 ? -16.597 6.151 0.643 1.00 93.06 84 ARG A N 1
ATOM 718 C CA . ARG A 1 84 ? -16.128 7.199 -0.277 1.00 93.06 84 ARG A CA 1
ATOM 719 C C . ARG A 1 84 ? -14.603 7.237 -0.350 1.00 93.06 84 ARG A C 1
ATOM 721 O O . ARG A 1 84 ? -14.059 7.355 -1.439 1.00 93.06 84 ARG A O 1
ATOM 728 N N . ARG A 1 85 ? -13.909 7.120 0.787 1.00 93.06 85 ARG A N 1
ATOM 729 C CA . ARG A 1 85 ? -12.441 7.101 0.814 1.00 93.06 85 ARG A CA 1
ATOM 730 C C . ARG A 1 85 ? -11.876 5.868 0.102 1.00 93.06 85 ARG A C 1
ATOM 732 O O . ARG A 1 85 ? -10.956 6.027 -0.694 1.00 93.06 85 ARG A O 1
ATOM 739 N N . GLY A 1 86 ? -12.428 4.680 0.358 1.00 95.12 86 GLY A N 1
ATOM 740 C CA . GLY A 1 86 ? -12.040 3.444 -0.327 1.00 95.12 86 GLY A CA 1
ATOM 741 C C . GLY A 1 86 ? -12.230 3.544 -1.842 1.00 95.12 86 GLY A C 1
ATOM 742 O O . GLY A 1 86 ? -11.293 3.289 -2.593 1.00 95.12 86 GLY A O 1
ATOM 743 N N . ALA A 1 87 ? -13.390 4.036 -2.284 1.00 96.75 87 ALA A N 1
ATOM 744 C CA . ALA A 1 87 ? -13.699 4.258 -3.695 1.00 96.75 87 ALA A CA 1
ATOM 745 C C . ALA A 1 87 ? -12.772 5.295 -4.352 1.00 96.75 87 ALA A C 1
ATOM 747 O O . ALA A 1 87 ? -12.288 5.064 -5.454 1.00 96.75 87 ALA A O 1
ATOM 748 N N . THR A 1 88 ? -12.466 6.413 -3.678 1.00 96.75 88 THR A N 1
ATOM 749 C CA . THR A 1 88 ? -11.504 7.409 -4.184 1.00 96.75 88 THR A CA 1
ATOM 750 C C . THR A 1 88 ? -10.113 6.807 -4.375 1.00 96.75 88 THR A C 1
ATOM 752 O O . THR A 1 88 ? -9.475 7.077 -5.387 1.00 96.75 88 THR A O 1
ATOM 755 N N . ILE A 1 89 ? -9.639 5.997 -3.425 1.00 96.69 89 ILE A N 1
ATOM 756 C CA . ILE A 1 89 ? -8.320 5.355 -3.514 1.00 96.69 89 ILE A CA 1
ATOM 757 C C . ILE A 1 89 ? -8.301 4.304 -4.629 1.00 96.69 89 ILE A C 1
ATOM 759 O O . ILE A 1 89 ? -7.348 4.265 -5.401 1.00 96.69 89 ILE A O 1
ATOM 763 N N . LEU A 1 90 ? -9.362 3.501 -4.756 1.00 97.25 90 LEU A N 1
ATOM 764 C CA . LEU A 1 90 ? -9.485 2.509 -5.825 1.00 97.25 90 LEU A CA 1
ATOM 765 C C . LEU A 1 90 ? -9.512 3.173 -7.209 1.00 97.25 90 LEU A C 1
ATOM 767 O O . LEU A 1 90 ? -8.799 2.746 -8.110 1.00 97.25 90 LEU A O 1
ATOM 771 N N . PHE A 1 91 ? -10.278 4.257 -7.359 1.00 97.88 91 PHE A N 1
ATOM 772 C CA . PHE A 1 91 ? -10.311 5.048 -8.589 1.00 97.88 91 PHE A CA 1
ATOM 773 C C . PHE A 1 91 ? -8.945 5.667 -8.910 1.00 97.88 91 PHE A C 1
ATOM 775 O O . PHE A 1 91 ? -8.505 5.633 -10.054 1.00 97.88 91 PHE A O 1
ATOM 782 N N . ALA A 1 92 ? -8.247 6.195 -7.901 1.00 97.25 92 ALA A N 1
ATOM 783 C CA . ALA A 1 92 ? -6.890 6.704 -8.064 1.00 97.25 92 ALA A CA 1
ATOM 784 C C . ALA A 1 92 ? -5.916 5.601 -8.521 1.00 97.25 92 ALA A C 1
ATOM 786 O O . ALA A 1 92 ? -5.079 5.857 -9.379 1.00 97.25 92 ALA A O 1
ATOM 787 N N . GLY A 1 93 ? -6.057 4.375 -8.003 1.00 96.88 93 GLY A N 1
ATOM 788 C CA . GLY A 1 93 ? -5.298 3.209 -8.464 1.00 96.88 93 GLY A CA 1
ATOM 789 C C . GLY A 1 93 ? -5.572 2.863 -9.926 1.00 96.88 93 GLY A C 1
ATOM 790 O O . GLY A 1 93 ? -4.630 2.736 -10.699 1.00 96.88 93 GLY A O 1
ATOM 791 N N . ALA A 1 94 ? -6.846 2.814 -10.324 1.00 97.31 94 ALA A N 1
ATOM 792 C CA . ALA A 1 94 ? -7.236 2.579 -11.715 1.00 97.31 94 ALA A CA 1
ATOM 793 C C . ALA A 1 94 ? -6.714 3.672 -12.667 1.00 97.31 94 ALA A C 1
ATOM 795 O O . ALA A 1 94 ? -6.296 3.375 -13.782 1.00 97.31 94 ALA A O 1
ATOM 796 N N . LEU A 1 95 ? -6.699 4.934 -12.222 1.00 96.75 95 LEU A N 1
ATOM 797 C CA . LEU A 1 95 ? -6.116 6.037 -12.984 1.00 96.75 95 LEU A CA 1
ATOM 798 C C . LEU A 1 95 ? -4.603 5.857 -13.171 1.00 96.75 95 LEU A C 1
ATOM 800 O O . LEU A 1 95 ? -4.111 6.041 -14.280 1.00 96.75 95 LEU A O 1
ATOM 804 N N . VAL A 1 96 ? -3.873 5.491 -12.112 1.00 95.62 96 VAL A N 1
ATOM 805 C CA . VAL A 1 96 ? -2.427 5.223 -12.196 1.00 95.62 96 VAL A CA 1
ATOM 806 C C . VAL A 1 96 ? -2.145 4.054 -13.135 1.00 95.62 96 VAL A C 1
ATOM 808 O O . VAL A 1 96 ? -1.285 4.187 -13.997 1.00 95.62 96 VAL A O 1
ATOM 811 N N . GLU A 1 97 ? -2.889 2.953 -13.017 1.00 96.06 97 GLU A N 1
ATOM 812 C CA . GLU A 1 97 ? -2.783 1.788 -13.906 1.00 96.06 97 GLU A CA 1
ATOM 813 C C . GLU A 1 97 ? -3.027 2.170 -15.375 1.00 96.06 97 GLU A C 1
ATOM 815 O O . GLU A 1 97 ? -2.210 1.848 -16.235 1.00 96.06 97 GLU A O 1
ATOM 820 N N . ALA A 1 98 ? -4.083 2.936 -15.667 1.00 96.06 98 ALA A N 1
ATOM 821 C CA . ALA A 1 98 ? -4.386 3.382 -17.027 1.00 96.06 98 ALA A CA 1
ATOM 822 C C . ALA A 1 98 ? -3.309 4.318 -17.604 1.00 96.06 98 ALA A C 1
ATOM 824 O O . ALA A 1 98 ? -2.896 4.155 -18.753 1.00 96.06 98 ALA A O 1
ATOM 825 N N . VAL A 1 99 ? -2.841 5.295 -16.817 1.00 93.56 99 VAL A N 1
ATOM 826 C CA . VAL A 1 99 ? -1.794 6.232 -17.249 1.00 93.56 99 VAL A CA 1
ATOM 827 C C . VAL A 1 99 ? -0.478 5.491 -17.467 1.00 93.56 99 VAL A C 1
ATOM 829 O O . VAL A 1 99 ? 0.128 5.656 -18.518 1.00 93.56 99 VAL A O 1
ATOM 832 N N . ALA A 1 100 ? -0.057 4.642 -16.529 1.00 91.94 100 ALA A N 1
ATOM 833 C CA . ALA A 1 100 ? 1.150 3.831 -16.664 1.00 91.94 100 ALA A CA 1
ATOM 834 C C . ALA A 1 100 ? 1.083 2.926 -17.907 1.00 91.94 100 ALA A C 1
ATOM 836 O O . ALA A 1 100 ? 2.022 2.911 -18.707 1.00 91.94 100 ALA A O 1
ATOM 837 N N . GLY A 1 101 ? -0.060 2.270 -18.132 1.00 93.62 101 GLY A N 1
ATOM 838 C CA . GLY A 1 101 ? -0.300 1.440 -19.311 1.00 93.62 101 GLY A CA 1
ATOM 839 C C . GLY A 1 101 ? -0.174 2.210 -20.628 1.00 93.62 101 GLY A C 1
ATOM 840 O O . GLY A 1 101 ? 0.408 1.697 -21.582 1.00 93.62 101 GLY A O 1
ATOM 841 N N . ALA A 1 102 ? -0.617 3.471 -20.677 1.00 93.19 102 ALA A N 1
ATOM 842 C CA . ALA A 1 102 ? -0.442 4.331 -21.853 1.00 93.19 102 ALA A CA 1
ATOM 843 C C . ALA A 1 102 ? 1.037 4.640 -22.175 1.00 93.19 102 ALA A C 1
ATOM 845 O O . ALA A 1 102 ? 1.361 4.946 -23.321 1.00 93.19 102 ALA A O 1
ATOM 846 N N . PHE A 1 103 ? 1.937 4.517 -21.193 1.00 89.19 103 PHE A N 1
ATOM 847 C CA . PHE A 1 103 ? 3.393 4.624 -21.355 1.00 89.19 103 PHE A CA 1
ATOM 848 C C . PHE A 1 103 ? 4.095 3.252 -21.432 1.00 89.19 103 PHE A C 1
ATOM 850 O O . PHE A 1 103 ? 5.313 3.165 -21.266 1.00 89.19 103 PHE A O 1
ATOM 857 N N . GLY A 1 104 ? 3.345 2.170 -21.674 1.00 89.56 104 GLY A N 1
ATOM 858 C CA . GLY A 1 104 ? 3.887 0.813 -21.801 1.00 89.56 104 GLY A CA 1
ATOM 859 C C . GLY A 1 104 ? 4.354 0.193 -20.481 1.00 89.56 104 GLY A C 1
ATOM 860 O O . GLY A 1 104 ? 5.148 -0.744 -20.499 1.00 89.56 104 GLY A O 1
ATOM 861 N N . GLN A 1 105 ? 3.907 0.722 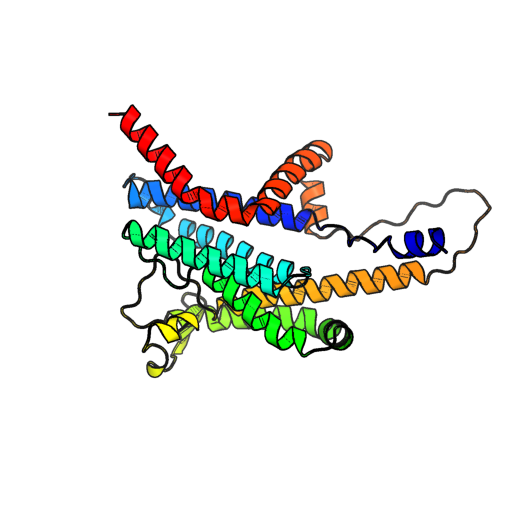-19.340 1.00 89.50 105 GLN A N 1
ATOM 862 C CA . GLN A 1 105 ? 4.200 0.178 -18.016 1.00 89.50 105 GLN A CA 1
ATOM 863 C C . GLN A 1 105 ? 3.009 -0.658 -17.534 1.00 89.50 105 GLN A C 1
ATOM 865 O O . GLN A 1 105 ? 1.918 -0.134 -17.310 1.00 89.50 105 GLN A O 1
ATOM 870 N N . GLU A 1 106 ? 3.215 -1.961 -17.359 1.00 92.19 106 GLU A N 1
ATOM 871 C CA . GLU A 1 106 ? 2.175 -2.868 -16.870 1.00 92.19 106 GLU A CA 1
ATOM 872 C C . GLU A 1 106 ? 2.089 -2.813 -15.338 1.00 92.19 106 GLU A C 1
ATOM 874 O O . GLU A 1 106 ? 2.976 -3.291 -14.626 1.00 92.19 106 GLU A O 1
ATOM 879 N N . ILE A 1 107 ? 1.009 -2.220 -14.827 1.00 93.62 107 ILE A N 1
ATOM 880 C CA . ILE A 1 107 ? 0.658 -2.214 -13.404 1.00 93.62 107 ILE A CA 1
ATOM 881 C C . ILE A 1 107 ? -0.680 -2.922 -13.258 1.00 93.62 107 ILE A C 1
ATOM 883 O O . ILE A 1 107 ? -1.676 -2.460 -13.792 1.00 93.62 107 ILE A O 1
ATOM 887 N N . HIS A 1 108 ? -0.720 -4.005 -12.495 1.00 94.69 108 HIS A N 1
ATOM 888 C CA . HIS A 1 108 ? -1.942 -4.720 -12.149 1.00 94.69 108 HIS A CA 1
ATOM 889 C C . HIS A 1 108 ? -1.987 -4.972 -10.646 1.00 94.69 108 HIS A C 1
ATOM 891 O O . HIS A 1 108 ? -1.033 -5.490 -10.065 1.00 94.69 108 HIS A O 1
ATOM 897 N N . TYR A 1 109 ? -3.124 -4.651 -10.022 1.00 95.38 109 TYR A N 1
ATOM 898 C CA . TYR A 1 109 ? -3.323 -4.791 -8.573 1.00 95.38 109 TYR A CA 1
ATOM 899 C C . TYR A 1 109 ? -2.239 -4.073 -7.747 1.00 95.38 109 TYR A C 1
ATOM 901 O O . TYR A 1 109 ? -1.718 -4.624 -6.781 1.00 95.38 109 TYR A O 1
ATOM 909 N N . GLY A 1 110 ? -1.904 -2.836 -8.124 1.00 96.12 110 GLY A N 1
ATOM 910 C CA . GLY A 1 110 ? -0.963 -2.000 -7.374 1.00 96.12 110 GLY A CA 1
ATOM 911 C C . GLY A 1 110 ? -1.461 -1.623 -5.975 1.00 96.12 110 GLY A C 1
ATOM 912 O O . GLY A 1 110 ? -2.615 -1.873 -5.603 1.00 96.12 110 GLY A O 1
ATOM 913 N N . ILE A 1 111 ? -0.605 -0.968 -5.186 1.00 96.44 111 ILE A N 1
ATOM 914 C CA . ILE A 1 111 ? -0.885 -0.689 -3.767 1.00 96.44 111 ILE A CA 1
ATOM 915 C C . ILE A 1 111 ? -2.153 0.156 -3.556 1.00 96.44 111 ILE A C 1
ATOM 917 O O . ILE A 1 111 ? -2.882 -0.066 -2.590 1.00 96.44 111 ILE A O 1
ATOM 921 N N . LEU A 1 112 ? -2.477 1.096 -4.454 1.00 96.81 112 LEU A N 1
ATOM 922 C CA . LEU A 1 112 ? -3.720 1.877 -4.363 1.00 96.81 112 LEU A CA 1
ATOM 923 C C . LEU A 1 112 ? -4.956 1.005 -4.613 1.00 96.81 112 LEU A C 1
ATOM 925 O O . LEU A 1 112 ? -5.913 1.074 -3.842 1.00 96.81 112 LEU A O 1
ATOM 929 N N . SER A 1 113 ? -4.923 0.143 -5.630 1.00 96.81 113 SER A N 1
ATOM 930 C CA . SER A 1 113 ? -6.014 -0.794 -5.918 1.00 96.81 113 SER A CA 1
ATOM 931 C C . SER A 1 113 ? -6.238 -1.748 -4.742 1.00 96.81 113 SER A C 1
ATOM 933 O O . SER A 1 113 ? -7.369 -1.901 -4.278 1.00 96.81 113 SER A O 1
ATOM 935 N N . PHE A 1 114 ? -5.155 -2.288 -4.175 1.00 97.38 114 PHE A N 1
ATOM 936 C CA . PHE A 1 114 ? -5.172 -3.076 -2.942 1.00 97.38 114 PHE A CA 1
ATOM 937 C C . PHE A 1 114 ? -5.819 -2.329 -1.767 1.00 97.38 114 PHE A C 1
ATOM 939 O O . PHE A 1 114 ? -6.759 -2.832 -1.148 1.00 97.38 114 PHE A O 1
ATOM 946 N N . LEU A 1 115 ? -5.337 -1.120 -1.456 1.00 97.12 115 LEU A N 1
ATOM 947 C CA . LEU A 1 115 ? -5.822 -0.335 -0.321 1.00 97.12 115 LEU A CA 1
ATOM 948 C C . LEU A 1 115 ? -7.292 0.054 -0.488 1.00 97.12 115 LEU A C 1
ATOM 950 O O . LEU A 1 115 ? -8.047 0.010 0.482 1.00 97.12 115 LEU A O 1
ATOM 954 N N . GLY A 1 116 ? -7.695 0.448 -1.695 1.00 96.56 116 GLY A N 1
ATOM 955 C CA . GLY A 1 116 ? -9.080 0.773 -2.012 1.00 96.56 116 GLY A CA 1
ATOM 956 C C . GLY A 1 116 ? -9.992 -0.437 -1.833 1.00 96.56 116 GLY A C 1
ATOM 957 O O . GLY A 1 116 ? -11.004 -0.343 -1.138 1.00 96.56 116 GLY A O 1
ATOM 958 N N . LEU A 1 117 ? -9.592 -1.590 -2.376 1.00 96.19 117 LEU A N 1
ATOM 959 C CA . LEU A 1 117 ? -10.359 -2.829 -2.288 1.00 96.19 117 LEU A CA 1
ATOM 960 C C . LEU A 1 117 ? -10.510 -3.310 -0.842 1.00 96.19 117 LEU A C 1
ATOM 962 O O . LEU A 1 117 ? -11.627 -3.592 -0.422 1.00 96.19 117 LEU A O 1
ATOM 966 N N . TRP A 1 118 ? -9.437 -3.329 -0.044 1.00 94.56 118 TRP A N 1
ATOM 967 C CA . TRP A 1 118 ? -9.528 -3.730 1.366 1.00 94.56 118 TRP A CA 1
ATOM 968 C C . TRP A 1 118 ? -10.434 -2.815 2.186 1.00 94.56 118 TRP A C 1
ATOM 970 O O . TRP A 1 118 ? -11.211 -3.294 3.010 1.00 94.56 118 TRP A O 1
ATOM 980 N N . GLN A 1 119 ? -10.376 -1.501 1.954 1.00 94.81 119 GLN A N 1
ATOM 981 C CA . GLN A 1 119 ? -11.276 -0.577 2.642 1.00 94.81 119 GLN A CA 1
ATOM 982 C C . GLN A 1 119 ? -12.737 -0.849 2.284 1.00 94.81 119 GLN A C 1
ATOM 984 O O . GLN A 1 119 ? -13.572 -0.866 3.180 1.00 94.81 119 GLN A O 1
ATOM 989 N N . LEU A 1 120 ? -13.045 -1.095 1.008 1.00 94.56 120 LEU A N 1
ATOM 990 C CA . LEU A 1 120 ? -14.407 -1.414 0.573 1.00 94.56 120 LEU A CA 1
ATOM 991 C C . LEU A 1 120 ? -14.880 -2.772 1.113 1.00 94.56 120 LEU A C 1
ATOM 993 O O . LEU A 1 120 ? -15.995 -2.881 1.624 1.00 94.56 120 LEU A O 1
ATOM 997 N N . LEU A 1 121 ? -14.017 -3.789 1.087 1.00 92.56 121 LEU A N 1
ATOM 998 C CA . LEU A 1 121 ? -14.307 -5.102 1.666 1.00 92.56 121 LEU A CA 1
ATOM 999 C C . LEU A 1 121 ? -14.601 -5.011 3.164 1.00 92.56 121 LEU A C 1
ATOM 1001 O O . LEU A 1 121 ? -15.500 -5.695 3.640 1.00 92.56 121 LEU A O 1
ATOM 1005 N N . LEU A 1 122 ? -13.884 -4.155 3.899 1.00 89.81 122 LEU A N 1
ATOM 1006 C CA . LEU A 1 122 ? -14.087 -3.977 5.335 1.00 89.81 122 LEU A CA 1
ATOM 1007 C C . LEU A 1 122 ? -15.294 -3.082 5.669 1.00 89.81 122 LEU A C 1
ATOM 1009 O O . LEU A 1 122 ? -15.854 -3.222 6.755 1.00 89.81 122 LEU A O 1
ATOM 1013 N N . THR A 1 123 ? -15.745 -2.211 4.754 1.00 87.69 123 THR A N 1
ATOM 1014 C CA . THR A 1 123 ? -16.962 -1.407 4.982 1.00 87.69 123 THR A CA 1
ATOM 1015 C C . THR A 1 123 ? -18.228 -2.252 5.042 1.00 87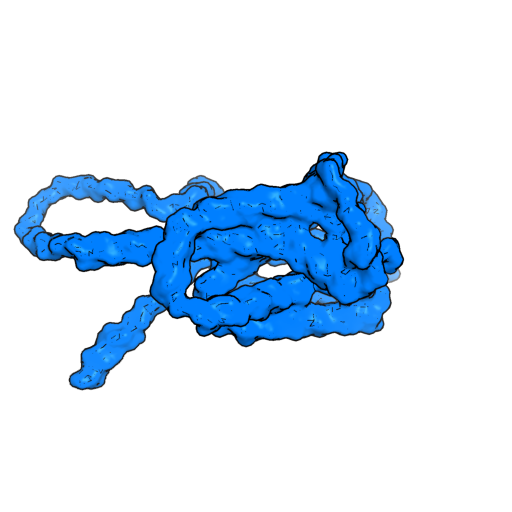.69 123 THR A C 1
ATOM 1017 O O . THR A 1 123 ? -19.059 -2.026 5.915 1.00 87.69 123 THR A O 1
ATOM 1020 N N . LEU A 1 124 ? -18.347 -3.265 4.178 1.00 79.88 124 LEU A N 1
ATOM 1021 C CA . LEU A 1 124 ? -19.536 -4.121 4.096 1.00 79.88 124 LEU A CA 1
ATOM 1022 C C . LEU A 1 124 ? -19.904 -4.798 5.436 1.00 79.88 124 LEU A C 1
ATOM 1024 O O . LEU A 1 124 ? -21.046 -4.651 5.870 1.00 79.88 124 LEU A O 1
ATOM 1028 N N . PRO A 1 125 ? -18.990 -5.508 6.132 1.00 77.81 125 PRO A N 1
ATOM 1029 C CA . PRO A 1 125 ? -19.296 -6.113 7.426 1.00 77.81 125 PRO A CA 1
ATOM 1030 C C . PRO A 1 125 ? -19.431 -5.079 8.551 1.00 77.81 125 PRO A C 1
ATOM 1032 O O . PRO A 1 125 ? -20.142 -5.326 9.523 1.00 77.81 125 PRO A O 1
ATOM 1035 N N . GLU A 1 126 ? -18.767 -3.921 8.455 1.00 75.44 126 GLU A N 1
ATOM 1036 C CA . GLU A 1 126 ? -18.881 -2.872 9.474 1.00 75.44 126 GLU A CA 1
ATOM 1037 C C . GLU A 1 126 ? -20.245 -2.179 9.482 1.00 75.44 126 GLU A C 1
ATOM 1039 O O . GLU A 1 126 ? -20.681 -1.774 10.560 1.00 75.44 126 GLU A O 1
ATOM 1044 N N . ASP A 1 127 ? -20.892 -2.041 8.324 1.00 73.38 127 ASP A N 1
ATOM 1045 C CA . ASP A 1 127 ? -22.231 -1.453 8.210 1.00 73.38 127 ASP A CA 1
ATOM 1046 C C . ASP A 1 127 ? -23.314 -2.387 8.773 1.00 73.38 127 ASP A C 1
ATOM 1048 O O . ASP A 1 127 ? -24.348 -1.922 9.250 1.00 73.38 127 ASP A O 1
ATOM 1052 N N . GLN A 1 128 ? -23.063 -3.700 8.783 1.00 72.94 128 GLN A N 1
ATOM 1053 C CA . GLN A 1 128 ? -23.977 -4.684 9.371 1.00 72.94 128 GLN A CA 1
ATOM 1054 C C . GLN A 1 128 ? -23.856 -4.802 10.897 1.00 72.94 128 GLN A C 1
ATOM 1056 O O . GLN A 1 128 ? -24.775 -5.297 11.548 1.00 72.94 128 GLN A O 1
ATOM 1061 N N . LEU A 1 129 ? -22.741 -4.360 11.489 1.00 69.38 129 LEU A N 1
ATOM 1062 C CA . LEU A 1 129 ? -22.487 -4.490 12.923 1.00 69.38 129 LEU A CA 1
ATOM 1063 C C . LEU A 1 129 ? -22.768 -3.172 13.657 1.00 69.38 129 LEU A C 1
ATOM 1065 O O . LEU A 1 129 ? -22.226 -2.121 13.303 1.00 69.38 129 LEU A O 1
ATOM 1069 N N . SER A 1 130 ? -23.559 -3.217 14.736 1.00 63.69 130 SER A N 1
ATOM 1070 C CA . SER A 1 130 ? -23.805 -2.018 15.545 1.00 63.69 130 SER A CA 1
ATOM 1071 C C . SER A 1 130 ? -22.485 -1.460 16.100 1.00 63.69 130 SER A C 1
ATOM 1073 O O . SER A 1 130 ? -21.566 -2.198 16.473 1.00 63.69 130 SER A O 1
ATOM 1075 N N . ARG A 1 131 ? -22.364 -0.126 16.146 1.00 65.12 131 ARG A N 1
ATOM 1076 C CA . ARG A 1 131 ? -21.138 0.560 16.594 1.00 65.12 131 ARG A CA 1
ATOM 1077 C C . ARG A 1 131 ? -20.730 0.146 18.012 1.00 65.12 131 ARG A C 1
ATOM 1079 O O . ARG A 1 131 ? -19.536 0.042 18.281 1.00 65.12 131 ARG A O 1
ATOM 1086 N N . GLU A 1 132 ? -21.707 -0.113 18.876 1.00 61.47 132 GLU A N 1
ATOM 1087 C CA . GLU A 1 132 ? -21.495 -0.569 20.251 1.00 61.47 132 GLU A CA 1
ATOM 1088 C C . GLU A 1 132 ? -20.980 -2.007 20.315 1.00 61.47 132 GLU A C 1
ATOM 1090 O O . GLU A 1 132 ? -19.992 -2.257 21.002 1.00 61.47 132 GLU A O 1
ATOM 1095 N N . MET A 1 133 ? -21.569 -2.939 19.552 1.00 61.81 133 MET A N 1
ATOM 1096 C CA . MET A 1 133 ? -21.061 -4.316 19.471 1.00 61.81 133 MET A CA 1
ATOM 1097 C C . MET A 1 133 ? -19.638 -4.335 18.916 1.00 61.81 133 MET A C 1
ATOM 1099 O O . MET A 1 133 ? -18.778 -5.033 19.444 1.00 61.81 133 MET A O 1
ATOM 1103 N N . ARG A 1 134 ? -19.351 -3.504 17.908 1.00 65.69 134 ARG A N 1
ATOM 1104 C CA . ARG A 1 134 ? -18.006 -3.390 17.341 1.00 65.69 134 ARG A CA 1
ATOM 1105 C C . ARG A 1 134 ? -16.989 -2.926 18.381 1.00 65.69 134 ARG A C 1
ATOM 1107 O O . ARG A 1 134 ? -15.974 -3.585 18.536 1.00 65.69 134 ARG A O 1
ATOM 1114 N N . LEU A 1 135 ? -17.246 -1.835 19.102 1.00 61.84 135 LEU A N 1
ATOM 1115 C CA . LEU A 1 135 ? -16.293 -1.297 20.085 1.00 61.84 135 LEU A CA 1
ATOM 1116 C C . LEU A 1 135 ? -16.086 -2.259 21.268 1.00 61.84 135 LEU A C 1
ATOM 1118 O O . LEU A 1 135 ? -14.951 -2.601 21.603 1.00 61.84 135 LEU A O 1
ATOM 1122 N N . ARG A 1 136 ? -17.180 -2.793 21.825 1.00 59.62 136 ARG A N 1
ATOM 1123 C CA . ARG A 1 136 ? -17.145 -3.629 23.035 1.00 59.62 136 ARG A CA 1
ATOM 1124 C C . ARG A 1 136 ? -16.570 -5.026 22.782 1.00 59.62 136 ARG A C 1
ATOM 1126 O O . ARG A 1 136 ? -15.834 -5.544 23.621 1.00 59.62 136 ARG A O 1
ATOM 1133 N N . SER A 1 137 ? -16.846 -5.629 21.621 1.00 59.38 137 SER A N 1
ATOM 1134 C CA . SER A 1 137 ? -16.253 -6.917 21.227 1.00 59.38 137 SER A CA 1
ATOM 1135 C C . SER A 1 137 ? -14.783 -6.783 20.817 1.00 59.38 137 SER A C 1
ATOM 1137 O O . SER A 1 137 ? -13.988 -7.678 21.106 1.00 59.38 137 SER A O 1
ATOM 1139 N N . TRP A 1 138 ? -14.379 -5.663 20.203 1.00 63.88 138 TRP A N 1
ATOM 1140 C CA . TRP A 1 138 ? -12.985 -5.461 19.789 1.00 63.88 138 TRP A CA 1
ATOM 1141 C C . TRP A 1 138 ? -12.034 -5.065 20.922 1.00 63.88 138 TRP A C 1
ATOM 1143 O O . TRP A 1 138 ? -10.831 -5.214 20.737 1.00 63.88 138 TRP A O 1
ATOM 1153 N N . CYS A 1 139 ? -12.508 -4.624 22.090 1.00 54.44 139 CYS A N 1
ATOM 1154 C CA . CYS A 1 139 ? -11.622 -4.286 23.211 1.00 54.44 139 CYS A CA 1
ATOM 1155 C C . CYS A 1 139 ? -10.829 -5.507 23.728 1.00 54.44 139 CYS A C 1
ATOM 1157 O O . CYS A 1 139 ? -9.614 -5.442 23.906 1.00 54.44 139 CYS A O 1
ATOM 1159 N N . ARG A 1 140 ? -11.485 -6.671 23.860 1.00 64.25 140 ARG A N 1
ATOM 1160 C CA . ARG A 1 140 ? -10.824 -7.927 24.278 1.00 64.25 140 ARG A CA 1
ATOM 1161 C C . ARG A 1 140 ? -10.040 -8.595 23.151 1.00 64.25 140 ARG A C 1
ATOM 1163 O O . ARG A 1 140 ? -9.045 -9.267 23.401 1.00 64.25 140 ARG A O 1
ATOM 1170 N N . ILE A 1 141 ? -10.490 -8.410 21.912 1.00 75.94 141 ILE A N 1
ATOM 1171 C CA . ILE A 1 141 ? -9.897 -9.054 20.737 1.00 75.94 141 ILE A CA 1
ATOM 1172 C C . ILE A 1 141 ? -8.786 -8.186 20.136 1.00 75.94 141 ILE A C 1
ATOM 1174 O O . ILE A 1 141 ? -7.962 -8.713 19.419 1.00 75.94 141 ILE A O 1
ATOM 1178 N N . GLY A 1 142 ? -8.688 -6.887 20.426 1.00 83.19 142 GLY A N 1
ATOM 1179 C CA . GLY A 1 142 ? -7.763 -5.959 19.762 1.00 83.19 142 GLY A CA 1
ATOM 1180 C C . GLY A 1 142 ? -6.298 -6.421 19.752 1.00 83.19 142 GLY A C 1
ATOM 1181 O O . GLY A 1 142 ? -5.749 -6.634 18.669 1.00 83.19 142 GLY A O 1
ATOM 1182 N N . PRO A 1 143 ? -5.664 -6.643 20.919 1.00 88.75 143 PRO A N 1
ATOM 1183 C CA . PRO A 1 143 ? -4.288 -7.140 20.987 1.00 88.75 143 PRO A CA 1
ATOM 1184 C C . PRO A 1 143 ? -4.125 -8.544 20.388 1.00 88.75 143 PRO A C 1
ATOM 1186 O O . PRO A 1 143 ? -3.151 -8.806 19.685 1.00 88.75 143 PRO A O 1
ATOM 1189 N N . LEU A 1 144 ? -5.101 -9.430 20.614 1.00 91.06 144 LEU A N 1
ATOM 1190 C CA . LEU A 1 144 ? -5.089 -10.795 20.084 1.00 91.06 144 LEU A CA 1
ATOM 1191 C C . LEU A 1 144 ? -5.216 -10.808 18.553 1.00 91.06 144 LEU A C 1
ATOM 1193 O O . LEU A 1 144 ? -4.460 -11.487 17.875 1.00 91.06 144 LEU A O 1
ATOM 1197 N N . GLY A 1 145 ? -6.128 -10.019 17.999 1.00 91.44 145 GLY A N 1
ATOM 1198 C CA . GLY A 1 145 ? -6.366 -9.838 16.574 1.00 91.44 145 GLY A CA 1
ATOM 1199 C C . GLY A 1 145 ? -5.177 -9.181 15.886 1.00 91.44 145 GLY A C 1
ATOM 1200 O O . GLY A 1 145 ? -4.790 -9.627 14.812 1.00 91.44 145 GLY A O 1
ATOM 1201 N N . PHE A 1 146 ? -4.531 -8.201 16.527 1.00 93.88 146 PHE A N 1
ATOM 1202 C CA . PHE A 1 146 ? -3.250 -7.659 16.072 1.00 93.88 146 PHE A CA 1
ATOM 1203 C C . PHE A 1 146 ? -2.172 -8.752 15.987 1.00 93.88 146 PHE A C 1
ATOM 1205 O O . PHE A 1 146 ? -1.553 -8.910 14.935 1.00 93.88 146 PHE A O 1
ATOM 1212 N N . ALA A 1 147 ? -1.988 -9.540 17.052 1.00 95.31 147 ALA A N 1
ATOM 1213 C CA . ALA A 1 147 ? -0.993 -10.612 17.093 1.00 95.31 147 ALA A CA 1
ATOM 1214 C C . ALA A 1 147 ? -1.284 -11.728 16.074 1.00 95.31 147 ALA A C 1
ATOM 1216 O O . ALA A 1 147 ? -0.383 -12.145 15.349 1.00 95.31 147 ALA A O 1
ATOM 1217 N N . ILE A 1 148 ? -2.544 -12.162 15.962 1.00 95.69 148 ILE A N 1
ATOM 1218 C CA . ILE A 1 148 ? -2.993 -13.155 14.978 1.00 95.69 148 ILE A CA 1
ATOM 1219 C C . ILE A 1 148 ? -2.762 -12.638 13.560 1.00 95.69 148 ILE A C 1
ATOM 1221 O O . ILE A 1 148 ? -2.220 -13.363 12.735 1.00 95.69 148 ILE A O 1
ATOM 1225 N N . CYS A 1 149 ? -3.119 -11.386 13.268 1.00 96.81 149 CYS A N 1
ATOM 1226 C CA . CYS A 1 149 ? -2.896 -10.800 11.950 1.00 96.81 149 CYS A CA 1
ATOM 1227 C C . CYS A 1 149 ? -1.405 -10.720 11.607 1.00 96.81 149 CYS A C 1
ATOM 1229 O O . CYS A 1 149 ? -1.022 -11.067 10.496 1.00 96.81 149 CYS A O 1
ATOM 1231 N N . LEU A 1 150 ? -0.538 -10.333 12.547 1.00 96.88 150 LEU A N 1
ATOM 1232 C CA . LEU A 1 150 ? 0.905 -10.380 12.307 1.00 96.88 150 LEU A CA 1
ATOM 1233 C C . LEU A 1 150 ? 1.397 -11.812 12.062 1.00 96.88 150 LEU A C 1
ATOM 1235 O O . LEU A 1 150 ? 2.123 -12.044 11.099 1.00 96.88 150 LEU A O 1
ATOM 1239 N N . GLY A 1 151 ? 0.958 -12.782 12.868 1.00 96.56 151 GLY A N 1
ATOM 1240 C CA . GLY A 1 151 ? 1.299 -14.193 12.670 1.00 96.56 151 GLY A CA 1
ATOM 1241 C C . GLY A 1 151 ? 0.859 -14.717 11.301 1.00 96.56 151 GLY A C 1
ATOM 1242 O O . GLY A 1 151 ? 1.653 -15.325 10.588 1.00 96.56 151 GLY A O 1
ATOM 1243 N N . LEU A 1 152 ? -0.376 -14.418 10.892 1.00 97.31 152 LEU A N 1
ATOM 1244 C CA . LEU A 1 152 ? -0.922 -14.783 9.584 1.00 97.31 152 LEU A CA 1
ATOM 1245 C C . LEU A 1 152 ? -0.208 -14.071 8.432 1.00 97.31 152 LEU A C 1
ATOM 1247 O O . LEU A 1 152 ? 0.002 -14.687 7.390 1.00 97.31 152 LEU A O 1
ATOM 1251 N N . PHE A 1 153 ? 0.202 -12.812 8.612 1.00 97.31 153 PHE A N 1
ATOM 1252 C CA . PHE A 1 153 ? 0.991 -12.080 7.621 1.00 97.31 153 PHE A CA 1
ATOM 1253 C C . PHE A 1 153 ? 2.307 -12.799 7.322 1.00 97.31 153 PHE A C 1
ATOM 1255 O O . PHE A 1 153 ? 2.608 -13.047 6.156 1.00 97.31 153 PHE A O 1
ATOM 1262 N N . PHE A 1 154 ? 3.058 -13.176 8.361 1.00 95.75 154 PHE A N 1
ATOM 1263 C CA . PHE A 1 154 ? 4.309 -13.916 8.194 1.00 95.75 154 PHE A CA 1
ATOM 1264 C C . PHE A 1 154 ? 4.064 -15.331 7.663 1.00 95.75 154 PHE A C 1
ATOM 1266 O O . PHE A 1 154 ? 4.754 -15.756 6.744 1.00 95.75 154 PHE A O 1
ATOM 1273 N N . LEU A 1 155 ? 3.043 -16.036 8.161 1.00 96.19 155 LEU A N 1
ATOM 1274 C CA . LEU A 1 155 ? 2.690 -17.381 7.696 1.00 96.19 155 LEU A CA 1
ATOM 1275 C C . LEU A 1 155 ? 2.291 -17.411 6.215 1.00 96.19 155 LEU A C 1
ATOM 1277 O O . LEU A 1 155 ? 2.587 -18.370 5.509 1.00 96.19 155 LEU A O 1
ATOM 1281 N N . CYS A 1 156 ? 1.604 -16.376 5.739 1.00 96.75 156 CYS A N 1
ATOM 1282 C CA . CYS A 1 156 ? 1.114 -16.297 4.368 1.00 96.75 156 CYS A CA 1
ATOM 1283 C C . CYS A 1 156 ? 2.046 -15.493 3.452 1.00 96.75 156 CYS A C 1
ATOM 1285 O O . CYS A 1 156 ? 1.687 -15.251 2.299 1.00 96.75 156 CYS A O 1
ATOM 1287 N N . ARG A 1 157 ? 3.222 -15.049 3.922 1.00 95.25 157 ARG A N 1
ATOM 1288 C CA . ARG A 1 157 ? 4.059 -14.098 3.173 1.00 95.25 157 ARG A CA 1
ATOM 1289 C C . ARG A 1 157 ? 4.452 -14.615 1.787 1.00 95.25 157 ARG A C 1
ATOM 1291 O O . ARG A 1 157 ? 4.560 -13.816 0.853 1.00 95.25 157 ARG A O 1
ATOM 1298 N N . ASN A 1 158 ? 4.614 -15.929 1.669 1.00 96.12 158 ASN A N 1
ATOM 1299 C CA . ASN A 1 158 ? 5.016 -16.619 0.448 1.00 96.12 158 ASN A CA 1
ATOM 1300 C C . ASN A 1 158 ? 3.837 -17.081 -0.432 1.00 96.12 158 ASN A C 1
ATOM 1302 O O . ASN A 1 158 ? 4.055 -17.776 -1.429 1.00 96.12 158 ASN A O 1
ATOM 1306 N N . VAL A 1 159 ? 2.589 -16.701 -0.110 1.00 96.50 159 VAL A N 1
ATOM 1307 C CA . VAL A 1 159 ? 1.391 -17.135 -0.857 1.00 96.50 159 VAL A CA 1
ATOM 1308 C C . VAL A 1 159 ? 1.499 -16.772 -2.337 1.00 96.50 159 VAL A C 1
ATOM 1310 O O . VAL A 1 159 ? 1.244 -17.624 -3.185 1.00 96.50 159 VAL A O 1
ATOM 1313 N N . ASN A 1 160 ? 1.994 -15.580 -2.671 1.00 95.75 160 ASN A N 1
ATOM 1314 C CA . ASN A 1 160 ? 2.208 -15.153 -4.058 1.00 95.75 160 ASN A CA 1
ATOM 1315 C C . ASN A 1 160 ? 3.192 -16.048 -4.837 1.00 95.75 160 ASN A C 1
ATOM 1317 O O . ASN A 1 160 ? 3.190 -16.011 -6.061 1.00 95.75 160 ASN A O 1
ATOM 1321 N N . GLN A 1 161 ? 4.016 -16.845 -4.147 1.00 94.31 161 GLN A N 1
ATOM 1322 C CA . GLN A 1 161 ? 5.030 -17.735 -4.727 1.00 94.31 161 GLN A CA 1
ATOM 1323 C C . GLN A 1 161 ? 4.607 -19.215 -4.730 1.00 94.31 161 GLN A C 1
ATOM 1325 O O . GLN A 1 161 ? 5.422 -20.076 -5.057 1.00 94.31 161 GLN A O 1
ATOM 1330 N N . GLY A 1 162 ? 3.373 -19.548 -4.334 1.00 95.19 162 GLY A N 1
ATOM 1331 C CA . GLY A 1 162 ? 2.907 -20.942 -4.331 1.00 95.19 162 GLY A CA 1
ATOM 1332 C C . GLY A 1 162 ? 3.041 -21.682 -3.002 1.00 95.19 162 GLY A C 1
ATOM 1333 O O . GLY A 1 162 ? 2.896 -22.904 -2.985 1.00 95.19 162 GLY A O 1
ATOM 1334 N N . SER A 1 163 ? 3.347 -21.007 -1.887 1.00 95.94 163 SER A N 1
ATOM 1335 C CA . SER A 1 163 ? 3.580 -21.696 -0.606 1.00 95.94 163 SER A CA 1
ATOM 1336 C C . SER A 1 163 ? 3.188 -20.884 0.626 1.00 95.94 163 SER A C 1
ATOM 1338 O O . SER A 1 163 ? 3.180 -19.661 0.600 1.00 95.94 163 SER A O 1
ATOM 1340 N N . LEU A 1 164 ? 2.904 -21.564 1.734 1.00 96.00 164 LEU A N 1
ATOM 1341 C CA . LEU A 1 164 ? 2.882 -20.954 3.062 1.00 96.00 164 LEU A CA 1
ATOM 1342 C C . LEU A 1 164 ? 4.304 -20.880 3.618 1.00 96.00 164 LEU A C 1
ATOM 1344 O O . LEU A 1 164 ? 5.089 -21.817 3.459 1.00 96.00 164 LEU A O 1
ATOM 1348 N N . GLY A 1 165 ? 4.615 -19.782 4.294 1.00 94.19 165 GLY A N 1
ATOM 1349 C CA . GLY A 1 165 ? 5.908 -19.504 4.897 1.00 94.19 165 GLY A CA 1
ATOM 1350 C C . GLY A 1 165 ? 6.357 -18.058 4.697 1.00 94.19 165 GLY A C 1
ATOM 1351 O O . GLY A 1 165 ? 5.589 -17.212 4.229 1.00 94.19 165 GLY A O 1
ATOM 1352 N N . PHE A 1 166 ? 7.613 -17.803 5.057 1.00 93.00 166 PHE A N 1
ATOM 1353 C CA . PHE A 1 166 ? 8.235 -16.482 5.070 1.00 93.00 166 PHE A CA 1
ATOM 1354 C C . PHE A 1 166 ? 9.655 -16.553 4.511 1.00 93.00 166 PHE A C 1
ATOM 1356 O O . PHE A 1 166 ? 10.482 -17.311 5.019 1.00 93.00 166 PHE A O 1
ATOM 1363 N N . GLU A 1 167 ? 9.945 -15.738 3.495 1.00 90.06 167 GLU A N 1
ATOM 1364 C CA . GLU A 1 167 ? 11.261 -15.661 2.848 1.00 90.06 167 GLU A CA 1
ATOM 1365 C C . GLU A 1 167 ? 11.716 -17.056 2.374 1.00 90.06 167 GLU A C 1
ATOM 1367 O O . GLU A 1 167 ? 11.024 -17.693 1.578 1.00 90.06 167 GLU A O 1
ATOM 1372 N N . SER A 1 168 ? 12.843 -17.575 2.869 1.00 90.69 168 SER A N 1
ATOM 1373 C CA . SER A 1 168 ? 13.361 -18.899 2.499 1.00 90.69 168 SER A CA 1
ATOM 1374 C C . SER A 1 168 ? 12.606 -20.074 3.135 1.00 90.69 168 SER A C 1
ATOM 1376 O O . SER A 1 168 ? 12.729 -21.204 2.658 1.00 90.69 168 SER A O 1
ATOM 1378 N N . LEU A 1 169 ? 11.814 -19.839 4.186 1.00 92.12 169 LEU A N 1
ATOM 1379 C CA . LEU A 1 169 ? 11.068 -20.888 4.874 1.00 92.12 169 LEU A CA 1
ATOM 1380 C C . LEU A 1 169 ? 9.808 -21.243 4.077 1.00 92.12 169 LEU A C 1
ATOM 1382 O O . LEU A 1 169 ? 8.888 -20.434 3.978 1.00 92.12 169 LEU A O 1
ATOM 1386 N N . LYS A 1 170 ? 9.740 -22.472 3.558 1.00 93.25 170 LYS A N 1
ATOM 1387 C CA . LYS A 1 170 ? 8.546 -23.040 2.913 1.00 93.25 170 LYS A CA 1
ATOM 1388 C C . LYS A 1 170 ? 7.966 -24.135 3.798 1.00 93.25 170 LYS A C 1
ATOM 1390 O O . LYS A 1 170 ? 8.606 -25.158 4.011 1.00 93.25 170 LYS A O 1
ATOM 1395 N N . LEU A 1 171 ? 6.760 -23.909 4.308 1.00 93.62 171 LEU A N 1
ATOM 1396 C CA . LEU A 1 171 ? 6.059 -24.846 5.185 1.00 93.62 171 LEU A CA 1
ATOM 1397 C C . LEU A 1 171 ? 5.211 -25.830 4.380 1.00 93.62 171 LEU A C 1
ATOM 1399 O O . LEU A 1 171 ? 5.324 -27.037 4.556 1.00 93.62 171 LEU A O 1
ATOM 1403 N N . VAL A 1 172 ? 4.356 -25.308 3.496 1.00 95.12 172 VAL A N 1
ATOM 1404 C CA . VAL A 1 172 ? 3.393 -26.102 2.719 1.00 95.12 172 VAL A CA 1
ATOM 1405 C C . VAL A 1 172 ? 3.262 -25.510 1.324 1.00 95.12 172 VAL A C 1
ATOM 1407 O O . VAL A 1 172 ? 3.113 -24.297 1.182 1.00 95.12 172 VAL A O 1
ATOM 1410 N N . THR A 1 173 ? 3.295 -26.346 0.290 1.00 95.25 173 THR A N 1
ATOM 1411 C CA . THR A 1 173 ? 2.993 -25.933 -1.085 1.00 95.25 173 THR A CA 1
ATOM 1412 C C . THR A 1 173 ? 1.485 -25.868 -1.301 1.00 95.25 173 THR A C 1
ATOM 1414 O O . THR A 1 173 ? 0.732 -26.743 -0.877 1.00 95.25 173 THR A O 1
ATOM 1417 N N . LEU A 1 174 ? 1.030 -24.798 -1.945 1.00 95.31 174 LEU A N 1
ATOM 1418 C CA . LEU A 1 174 ? -0.386 -24.564 -2.193 1.00 95.31 174 LEU A CA 1
ATOM 1419 C C . LEU A 1 174 ? -0.830 -25.235 -3.504 1.00 95.31 174 LEU A C 1
ATOM 1421 O O . LEU A 1 174 ? -0.029 -25.359 -4.434 1.00 95.31 174 LEU A O 1
ATOM 1425 N N . PRO A 1 175 ? -2.102 -25.664 -3.619 1.00 95.25 175 PRO A N 1
ATOM 1426 C CA . PRO A 1 175 ? -2.598 -26.297 -4.835 1.00 95.25 175 PRO A CA 1
ATOM 1427 C C . PRO A 1 175 ? -2.480 -25.372 -6.053 1.00 95.25 175 PRO A C 1
ATOM 1429 O O . PRO A 1 175 ? -3.021 -24.265 -6.057 1.00 95.25 175 PRO A O 1
ATOM 1432 N N . GLY A 1 176 ? -1.864 -25.859 -7.134 1.00 92.50 176 GLY A N 1
ATOM 1433 C CA . GLY A 1 176 ? -1.681 -25.087 -8.373 1.00 92.50 176 GLY A CA 1
ATOM 1434 C C . GLY A 1 176 ? -2.990 -24.614 -9.023 1.00 92.50 176 GLY A C 1
ATOM 1435 O O . GLY A 1 176 ? -2.992 -23.648 -9.778 1.00 92.50 176 GLY A O 1
ATOM 1436 N N . ALA A 1 177 ? -4.128 -25.235 -8.689 1.00 93.88 177 ALA A N 1
ATOM 1437 C CA . ALA A 1 177 ? -5.446 -24.796 -9.147 1.00 93.88 177 ALA A CA 1
ATOM 1438 C C . ALA A 1 177 ? -5.809 -23.364 -8.713 1.00 93.88 177 ALA A C 1
ATOM 1440 O O . ALA A 1 177 ? -6.588 -22.711 -9.405 1.00 93.88 177 ALA A O 1
ATOM 1441 N N . LEU A 1 178 ? -5.221 -22.868 -7.618 1.00 93.94 178 LEU A N 1
ATOM 1442 C CA . LEU A 1 178 ? -5.414 -21.495 -7.150 1.00 93.94 178 LEU A CA 1
ATOM 1443 C C . LEU A 1 178 ? -4.747 -20.462 -8.073 1.00 93.94 178 LEU A C 1
ATOM 1445 O O . LEU A 1 178 ? -5.226 -19.340 -8.160 1.00 93.94 178 LEU A O 1
ATOM 1449 N N . TYR A 1 179 ? -3.687 -20.837 -8.795 1.00 96.25 179 TYR A N 1
ATOM 1450 C CA . TYR A 1 179 ? -2.813 -19.936 -9.561 1.00 96.25 179 TYR A CA 1
ATOM 1451 C C . TYR A 1 179 ? -3.145 -19.959 -11.061 1.00 96.25 179 TYR A C 1
ATOM 1453 O O . TYR A 1 179 ? -2.260 -19.998 -11.908 1.00 96.25 179 TYR A O 1
ATOM 1461 N N . ARG A 1 180 ? -4.433 -20.027 -11.416 1.00 91.19 180 ARG A N 1
ATOM 1462 C CA . ARG A 1 180 ? -4.862 -20.259 -12.809 1.00 91.19 180 ARG A CA 1
ATOM 1463 C C . ARG A 1 180 ? -5.269 -19.007 -13.576 1.00 91.19 180 ARG A C 1
ATOM 1465 O O . ARG A 1 180 ? -5.343 -19.064 -14.797 1.00 91.19 180 ARG A O 1
ATOM 1472 N N . SER A 1 181 ? -5.602 -17.909 -12.900 1.00 92.31 181 SER A N 1
ATOM 1473 C CA . SER A 1 181 ? -6.236 -16.763 -13.561 1.00 92.31 181 SER A CA 1
ATOM 1474 C C . SER A 1 181 ? -5.734 -15.424 -13.043 1.00 92.31 181 SER A C 1
ATOM 1476 O O . SER A 1 181 ? -5.351 -15.283 -11.886 1.00 92.31 181 SER A O 1
ATOM 1478 N N . ARG A 1 182 ? -5.830 -14.381 -13.869 1.00 91.00 182 ARG A N 1
ATOM 1479 C CA . ARG A 1 182 ? -5.537 -13.014 -13.414 1.00 91.00 182 ARG A CA 1
ATOM 1480 C C . ARG A 1 182 ? -6.486 -12.550 -12.300 1.00 91.00 182 ARG A C 1
ATOM 1482 O O . ARG A 1 182 ? -6.070 -11.794 -11.436 1.00 91.00 182 ARG A O 1
ATOM 1489 N N . LEU A 1 183 ? -7.716 -13.073 -12.239 1.00 91.62 183 LEU A N 1
ATOM 1490 C CA . LEU A 1 183 ? -8.645 -12.782 -11.139 1.00 91.62 183 LEU A CA 1
ATOM 1491 C C . LEU A 1 183 ? -8.150 -13.338 -9.799 1.00 91.62 183 LEU A C 1
ATOM 1493 O O . LEU A 1 183 ? -8.264 -12.669 -8.773 1.00 91.62 183 LEU A O 1
ATOM 1497 N N . THR A 1 184 ? -7.557 -14.534 -9.795 1.00 94.69 184 THR A N 1
ATOM 1498 C CA . THR A 1 184 ? -6.979 -15.121 -8.579 1.00 94.69 184 THR A CA 1
ATOM 1499 C C . THR A 1 184 ? -5.707 -14.393 -8.135 1.00 94.69 184 THR A C 1
ATOM 1501 O O . THR A 1 184 ? -5.408 -14.394 -6.939 1.00 94.69 184 THR A O 1
ATOM 1504 N N . ALA A 1 185 ? -5.026 -13.669 -9.035 1.00 95.00 185 ALA A N 1
ATOM 1505 C CA . ALA A 1 185 ? -3.938 -12.756 -8.671 1.00 95.00 185 ALA A CA 1
ATOM 1506 C C . ALA A 1 185 ? -4.413 -11.671 -7.690 1.00 95.00 185 ALA A C 1
ATOM 1508 O O . ALA A 1 185 ? -3.756 -11.425 -6.684 1.00 95.00 185 ALA A O 1
ATOM 1509 N N . CYS A 1 186 ? -5.616 -11.115 -7.877 1.00 95.25 186 CYS A N 1
ATOM 1510 C CA . CYS A 1 186 ? -6.186 -10.147 -6.932 1.00 95.25 186 CYS A CA 1
ATOM 1511 C C . CYS A 1 186 ? -6.221 -10.681 -5.487 1.00 95.25 186 CYS A C 1
ATOM 1513 O O . CYS A 1 186 ? -5.971 -9.942 -4.532 1.00 95.25 186 CYS A O 1
ATOM 1515 N N . LEU A 1 187 ? -6.522 -11.973 -5.315 1.00 95.44 187 LEU A N 1
ATOM 1516 C CA . LEU A 1 187 ? -6.586 -12.621 -4.004 1.00 95.44 187 LEU A CA 1
ATOM 1517 C C . LEU A 1 187 ? -5.200 -12.920 -3.420 1.00 95.44 187 LEU A C 1
ATOM 1519 O O . LEU A 1 187 ? -5.061 -12.921 -2.201 1.00 95.44 187 LEU A O 1
ATOM 1523 N N . GLY A 1 188 ? -4.186 -13.142 -4.258 1.00 96.31 188 GLY A N 1
ATOM 1524 C CA . GLY A 1 188 ? -2.842 -13.568 -3.840 1.00 96.31 188 GLY A CA 1
ATOM 1525 C C . GLY A 1 188 ? -2.277 -14.749 -4.615 1.00 96.31 188 GLY A C 1
ATOM 1526 O O . GLY A 1 188 ? -1.157 -15.165 -4.337 1.00 96.31 188 GLY A O 1
ATOM 1527 N N . PHE A 1 189 ? -3.007 -15.270 -5.601 1.00 97.06 189 PHE A N 1
ATOM 1528 C CA . PHE A 1 189 ? -2.640 -16.472 -6.347 1.00 97.06 189 PHE A CA 1
ATOM 1529 C C . PHE A 1 189 ? -2.455 -16.151 -7.845 1.00 97.06 189 PHE A C 1
ATOM 1531 O O . PHE A 1 189 ? -3.326 -16.470 -8.666 1.00 97.06 189 PHE A O 1
ATOM 1538 N N . PRO A 1 190 ? -1.365 -15.447 -8.213 1.00 96.94 190 PRO A N 1
ATOM 1539 C CA . PRO A 1 190 ? -1.111 -15.040 -9.594 1.00 96.94 190 PRO A CA 1
ATOM 1540 C C . PRO A 1 190 ? -0.697 -16.232 -10.474 1.00 96.94 190 PRO A C 1
ATOM 1542 O O . PRO A 1 190 ? 0.034 -17.097 -9.998 1.00 96.94 190 PRO A O 1
ATOM 1545 N N . PRO A 1 191 ? -1.119 -16.309 -11.748 1.00 96.00 191 PRO A N 1
ATOM 1546 C CA . PRO A 1 191 ? -0.629 -17.339 -12.658 1.00 96.00 191 PRO A CA 1
ATOM 1547 C C . PRO A 1 191 ? 0.858 -17.153 -12.977 1.00 96.00 191 PRO A C 1
ATOM 1549 O O . PRO A 1 191 ? 1.432 -16.095 -12.728 1.00 96.00 191 PRO A O 1
ATOM 1552 N N . ALA A 1 192 ? 1.498 -18.196 -13.507 1.00 92.62 192 ALA A N 1
ATOM 1553 C CA . ALA A 1 192 ? 2.949 -18.221 -13.714 1.00 92.62 192 ALA A CA 1
ATOM 1554 C C . ALA A 1 192 ? 3.459 -17.157 -14.706 1.00 92.62 192 ALA A C 1
ATOM 1556 O O . ALA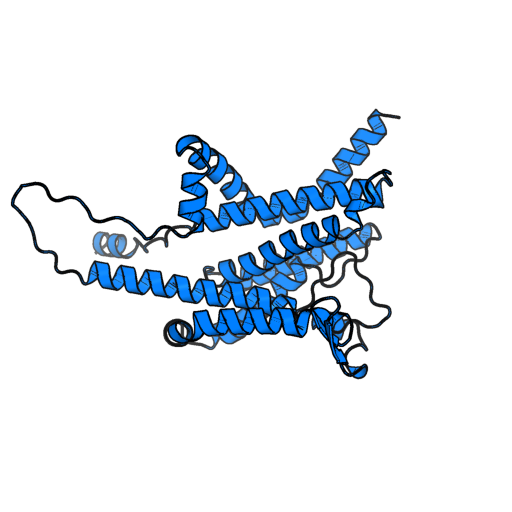 A 1 192 ? 4.609 -16.740 -14.617 1.00 92.62 192 ALA A O 1
ATOM 1557 N N . ASP A 1 193 ? 2.608 -16.723 -15.633 1.00 93.50 193 ASP A N 1
ATOM 1558 C CA . ASP A 1 193 ? 2.866 -15.680 -16.627 1.00 93.50 193 ASP A CA 1
ATOM 1559 C C . ASP A 1 193 ? 2.478 -14.271 -16.142 1.00 93.50 193 ASP A C 1
ATOM 1561 O O . ASP A 1 193 ? 2.548 -13.308 -16.903 1.00 93.50 193 ASP A O 1
ATOM 1565 N N . PHE A 1 194 ? 2.038 -14.126 -14.888 1.00 94.69 194 PHE A N 1
ATOM 1566 C CA . PHE A 1 194 ? 1.643 -12.835 -14.344 1.00 94.69 194 PHE A CA 1
ATOM 1567 C C . PHE A 1 194 ? 2.856 -11.943 -14.088 1.00 94.69 194 PHE A C 1
ATOM 1569 O O . PHE A 1 194 ? 3.779 -12.305 -13.357 1.00 94.69 194 PHE A O 1
ATOM 1576 N N . PHE A 1 195 ? 2.787 -10.726 -14.612 1.00 93.94 195 PHE A N 1
ATOM 1577 C CA . PHE A 1 195 ? 3.761 -9.678 -14.374 1.00 93.94 195 PHE A CA 1
ATOM 1578 C C . PHE A 1 195 ? 3.044 -8.376 -14.010 1.00 93.94 195 PHE A C 1
ATOM 1580 O O . PHE A 1 195 ? 1.949 -8.092 -14.493 1.00 93.94 195 PHE A O 1
ATOM 1587 N N . SER A 1 196 ? 3.654 -7.609 -13.112 1.00 94.94 196 SER A N 1
ATOM 1588 C CA . SER A 1 196 ? 3.238 -6.255 -12.763 1.00 94.94 196 SER A CA 1
ATOM 1589 C C . SER A 1 196 ? 4.404 -5.547 -12.079 1.00 94.94 196 SER A C 1
ATOM 1591 O O . SER A 1 196 ? 5.069 -6.132 -11.220 1.00 94.94 196 SER A O 1
ATOM 1593 N N . LEU A 1 197 ? 4.633 -4.287 -12.442 1.00 92.00 197 LEU A N 1
ATOM 1594 C CA . LEU A 1 197 ? 5.660 -3.437 -11.831 1.00 92.00 197 LEU A CA 1
ATOM 1595 C C . LEU A 1 197 ? 5.329 -3.066 -10.382 1.00 92.00 197 LEU A C 1
ATOM 1597 O O . LEU A 1 197 ? 6.230 -2.855 -9.574 1.00 92.00 197 LEU A O 1
ATOM 1601 N N . ASP A 1 198 ? 4.037 -3.013 -10.058 1.00 92.62 198 ASP A N 1
ATOM 1602 C CA . ASP A 1 198 ? 3.534 -2.784 -8.709 1.00 92.62 198 ASP A CA 1
ATOM 1603 C C . ASP A 1 198 ? 2.436 -3.806 -8.402 1.00 92.62 198 ASP A C 1
ATOM 1605 O O . ASP A 1 198 ? 1.349 -3.756 -8.980 1.00 92.62 198 ASP A O 1
ATOM 1609 N N . TYR A 1 199 ? 2.724 -4.771 -7.525 1.00 96.12 199 TYR A N 1
ATOM 1610 C CA . TYR A 1 199 ? 1.812 -5.876 -7.231 1.00 96.12 199 TYR A CA 1
ATOM 1611 C C . TYR A 1 199 ? 1.598 -6.083 -5.734 1.00 96.12 199 TYR A C 1
ATOM 1613 O O . TYR A 1 199 ? 2.474 -6.557 -5.005 1.00 96.12 199 TYR A O 1
ATOM 1621 N N . PHE A 1 200 ? 0.374 -5.791 -5.300 1.00 96.75 200 PHE A N 1
ATOM 1622 C CA . PHE A 1 200 ? -0.120 -5.970 -3.944 1.00 96.75 200 PHE A CA 1
ATOM 1623 C C . PHE A 1 200 ? -1.458 -6.710 -3.977 1.00 96.75 200 PHE A C 1
ATOM 1625 O O . PHE A 1 200 ? -2.514 -6.160 -4.272 1.00 96.75 200 PHE A O 1
ATOM 1632 N N . SER A 1 201 ? -1.430 -7.991 -3.641 1.00 96.31 201 SER A N 1
ATOM 1633 C CA . SER A 1 201 ? -2.626 -8.824 -3.528 1.00 96.31 201 SER A CA 1
ATOM 1634 C C . SER A 1 201 ? -3.299 -8.718 -2.158 1.00 96.31 201 SER A C 1
ATOM 1636 O O . SER A 1 201 ? -2.687 -8.307 -1.170 1.00 96.31 201 SER A O 1
ATOM 1638 N N . LEU A 1 202 ? -4.563 -9.145 -2.066 1.00 96.25 202 LEU A N 1
ATOM 1639 C CA . LEU A 1 202 ? -5.311 -9.136 -0.804 1.00 96.25 202 LEU A CA 1
ATOM 1640 C C . LEU A 1 202 ? -4.661 -10.002 0.283 1.00 96.25 202 LEU A C 1
ATOM 1642 O O . LEU A 1 202 ? -4.590 -9.564 1.431 1.00 96.25 202 LEU A O 1
ATOM 1646 N N . LEU A 1 203 ? -4.156 -11.186 -0.065 1.00 96.00 203 LEU A N 1
ATOM 1647 C CA . LEU A 1 203 ? -3.287 -12.004 0.780 1.00 96.00 203 LEU A CA 1
ATOM 1648 C C . LEU A 1 203 ? -1.853 -11.916 0.260 1.00 96.00 203 LEU A C 1
ATOM 1650 O O . LEU A 1 203 ? -1.666 -11.997 -0.953 1.00 96.00 203 LEU A O 1
ATOM 1654 N N . PRO A 1 204 ? -0.838 -11.778 1.127 1.00 96.38 204 PRO A N 1
ATOM 1655 C CA . PRO A 1 204 ? -0.894 -11.719 2.596 1.00 96.38 204 PRO A CA 1
ATOM 1656 C C . PRO A 1 204 ? -1.129 -10.314 3.165 1.00 96.38 204 PRO A C 1
ATOM 1658 O O . PRO A 1 204 ? -1.411 -10.164 4.352 1.00 96.38 204 PRO A O 1
ATOM 1661 N N . TRP A 1 205 ? -0.979 -9.275 2.343 1.00 97.81 205 TRP A N 1
ATOM 1662 C CA . TRP A 1 205 ? -0.885 -7.879 2.778 1.00 97.81 205 TRP A CA 1
ATOM 1663 C C . TRP A 1 205 ? -2.096 -7.388 3.572 1.00 97.81 205 TRP A C 1
ATOM 1665 O O . TRP A 1 205 ? -1.963 -6.538 4.455 1.00 97.81 205 TRP A O 1
ATOM 1675 N N . GLY A 1 206 ? -3.267 -7.967 3.316 1.00 97.19 206 GLY A N 1
ATOM 1676 C CA . GLY A 1 206 ? -4.485 -7.727 4.074 1.00 97.19 206 GLY A CA 1
ATOM 1677 C C . GLY A 1 206 ? -4.349 -7.971 5.564 1.00 97.19 206 GLY A C 1
ATOM 1678 O O . GLY A 1 206 ? -4.900 -7.213 6.354 1.00 97.19 206 GLY A O 1
ATOM 1679 N N . PHE A 1 207 ? -3.555 -8.959 5.975 1.00 97.81 207 PHE A N 1
ATOM 1680 C CA . PHE A 1 207 ? -3.306 -9.195 7.391 1.00 97.81 207 PHE A CA 1
ATOM 1681 C C . PHE A 1 207 ? -2.547 -8.035 8.034 1.00 97.81 207 PHE A C 1
ATOM 1683 O O . PHE A 1 207 ? -2.875 -7.625 9.143 1.00 97.81 207 PHE A O 1
ATOM 1690 N N . LEU A 1 208 ? -1.595 -7.424 7.329 1.00 97.81 208 LEU A N 1
ATOM 1691 C CA . LEU A 1 208 ? -0.894 -6.251 7.847 1.00 97.81 208 LEU A CA 1
ATOM 1692 C C . LEU A 1 208 ? -1.811 -5.019 7.924 1.00 97.81 208 LEU A C 1
ATOM 1694 O O . LEU A 1 208 ? -1.739 -4.250 8.886 1.00 97.81 208 LEU A O 1
ATOM 1698 N N . PHE A 1 209 ? -2.714 -4.858 6.952 1.00 97.62 209 PHE A N 1
ATOM 1699 C CA . PHE A 1 209 ? -3.770 -3.844 7.008 1.00 97.62 209 PHE A CA 1
ATOM 1700 C C . PHE A 1 209 ? -4.674 -4.067 8.231 1.00 97.62 209 PHE A C 1
ATOM 1702 O O . PHE A 1 209 ? -4.895 -3.153 9.030 1.00 97.62 209 PHE A O 1
ATOM 1709 N N . LEU A 1 210 ? -5.147 -5.298 8.432 1.00 95.81 210 LEU A N 1
ATOM 1710 C CA . LEU A 1 210 ? -5.985 -5.662 9.571 1.00 95.81 210 LEU A CA 1
ATOM 1711 C C . LEU A 1 210 ? -5.254 -5.487 10.906 1.00 95.81 210 LEU A C 1
ATOM 1713 O O . LEU A 1 210 ? -5.861 -5.006 11.857 1.00 95.81 210 LEU A O 1
ATOM 1717 N N . ALA A 1 211 ? -3.954 -5.782 10.987 1.00 96.56 211 ALA A N 1
ATOM 1718 C CA . ALA A 1 211 ? -3.157 -5.512 12.182 1.00 96.56 211 ALA A CA 1
ATOM 1719 C C . ALA A 1 211 ? -3.212 -4.019 12.556 1.00 96.56 211 ALA A C 1
ATOM 1721 O O . ALA A 1 211 ? -3.499 -3.672 13.704 1.00 96.56 211 ALA A O 1
ATOM 1722 N N . GLY A 1 212 ? -3.033 -3.124 11.578 1.00 95.56 212 GLY A N 1
ATOM 1723 C CA . GLY A 1 212 ? -3.208 -1.684 11.782 1.00 95.56 212 GLY A CA 1
ATOM 1724 C C . GLY A 1 212 ? -4.611 -1.327 12.282 1.00 95.56 212 GLY A C 1
ATOM 1725 O O . GLY A 1 212 ? -4.756 -0.556 13.234 1.00 95.56 212 GLY A O 1
ATOM 1726 N N . TYR A 1 213 ? -5.642 -1.933 11.689 1.00 92.94 213 TYR A N 1
ATOM 1727 C CA . TYR A 1 213 ? -7.039 -1.752 12.086 1.00 92.94 213 TYR A CA 1
ATOM 1728 C C . TYR A 1 213 ? -7.304 -2.186 13.539 1.00 92.94 213 TYR A C 1
ATOM 1730 O O . TYR A 1 213 ? -7.814 -1.387 14.327 1.00 92.94 213 TYR A O 1
ATOM 1738 N N . PHE A 1 214 ? -6.912 -3.405 13.924 1.00 91.81 214 PHE A N 1
ATOM 1739 C CA . PHE A 1 214 ? -7.085 -3.930 15.283 1.00 91.81 214 PHE A CA 1
ATOM 1740 C C . PHE A 1 214 ? -6.358 -3.073 16.323 1.00 91.81 214 PHE A C 1
ATOM 1742 O O . PHE A 1 214 ? -6.937 -2.755 17.365 1.00 91.81 214 PHE A O 1
ATOM 1749 N N . LEU A 1 215 ? -5.128 -2.632 16.028 1.00 91.81 215 LEU A N 1
ATOM 1750 C CA . LEU A 1 215 ? -4.388 -1.751 16.931 1.00 91.81 215 LEU A CA 1
ATOM 1751 C C . LEU A 1 215 ? -5.082 -0.394 17.100 1.00 91.81 215 LEU A C 1
ATOM 1753 O O . LEU A 1 215 ? -5.119 0.148 18.208 1.00 91.81 215 LEU A O 1
ATOM 1757 N N . SER A 1 216 ? -5.640 0.163 16.022 1.00 89.00 216 SER A N 1
ATOM 1758 C CA . SER A 1 216 ? -6.376 1.424 16.110 1.00 89.00 216 SER A CA 1
ATOM 1759 C C . SER A 1 216 ? -7.654 1.289 16.930 1.00 89.00 216 SER A C 1
ATOM 1761 O O . SER A 1 216 ? -7.961 2.209 17.684 1.00 89.00 216 SER A O 1
ATOM 1763 N N . GLN A 1 217 ? -8.394 0.184 16.797 1.00 84.69 217 GLN A N 1
ATOM 1764 C CA . GLN A 1 217 ? -9.600 -0.055 17.596 1.00 84.69 217 GLN A CA 1
ATOM 1765 C C . GLN A 1 217 ? -9.258 -0.190 19.083 1.00 84.69 217 GLN A C 1
ATOM 1767 O O . GLN A 1 217 ? -9.868 0.478 19.914 1.00 84.69 217 GLN A O 1
ATOM 1772 N N . TYR A 1 218 ? -8.215 -0.960 19.412 1.00 86.25 218 TYR A N 1
ATOM 1773 C CA . TYR A 1 218 ? -7.728 -1.095 20.787 1.00 86.25 218 TYR A CA 1
ATOM 1774 C C . TYR A 1 218 ? -7.369 0.262 21.411 1.00 86.25 218 TYR A C 1
ATOM 1776 O O . TYR A 1 218 ? -7.816 0.595 22.506 1.00 86.25 218 TYR A O 1
ATOM 1784 N N . ARG A 1 219 ? -6.611 1.096 20.687 1.00 85.50 219 ARG A N 1
ATOM 1785 C CA . ARG A 1 219 ? -6.226 2.431 21.170 1.00 85.50 219 ARG A CA 1
ATOM 1786 C C . ARG A 1 219 ? -7.391 3.415 21.235 1.00 85.50 219 ARG A C 1
ATOM 1788 O O . ARG A 1 219 ? -7.343 4.337 22.044 1.00 85.50 219 ARG A O 1
ATOM 1795 N N . ALA A 1 220 ? -8.391 3.280 20.367 1.00 80.75 220 ALA A N 1
ATOM 1796 C CA . ALA A 1 220 ? -9.587 4.112 20.425 1.00 80.75 220 ALA A CA 1
ATOM 1797 C C . ALA A 1 220 ? -10.383 3.829 21.704 1.00 80.75 220 ALA A C 1
ATOM 1799 O O . ALA A 1 220 ? -10.814 4.776 22.355 1.00 80.75 220 ALA A O 1
ATOM 1800 N N . GLU A 1 221 ? -10.501 2.559 22.094 1.00 78.19 221 GLU A N 1
ATOM 1801 C CA . GLU A 1 221 ? -11.180 2.178 23.331 1.00 78.19 221 GLU A CA 1
ATOM 1802 C C . GLU A 1 221 ? -10.419 2.656 24.571 1.00 78.19 221 GLU A C 1
ATOM 1804 O O . GLU A 1 221 ? -11.011 3.322 25.409 1.00 78.19 221 GLU A O 1
ATOM 1809 N N . GLN A 1 222 ? -9.093 2.470 24.634 1.00 81.25 222 GLN A N 1
ATOM 1810 C CA . GLN A 1 222 ? -8.289 2.983 25.757 1.00 81.25 222 GLN A CA 1
ATOM 1811 C C . GLN A 1 222 ? -8.494 4.486 26.005 1.00 81.25 222 GLN A C 1
ATOM 1813 O O . GLN A 1 222 ? -8.483 4.941 27.145 1.00 81.25 222 GLN A O 1
ATOM 1818 N N . ARG A 1 223 ? -8.682 5.274 24.938 1.00 81.00 223 ARG A N 1
ATOM 1819 C CA . ARG A 1 223 ? -8.969 6.711 25.056 1.00 81.00 223 ARG A CA 1
ATOM 1820 C C . ARG A 1 223 ? -10.381 6.988 25.556 1.00 81.00 223 ARG A C 1
ATOM 1822 O O . ARG A 1 223 ? -10.572 7.982 26.244 1.00 81.00 223 ARG A O 1
ATOM 1829 N N . ARG A 1 224 ? -11.355 6.149 25.194 1.00 76.75 224 ARG A N 1
ATOM 1830 C CA . ARG A 1 224 ? -12.728 6.247 25.703 1.00 76.75 224 ARG A CA 1
ATOM 1831 C C . ARG A 1 224 ? -12.773 5.911 27.187 1.00 76.75 224 ARG A C 1
ATOM 1833 O O . ARG A 1 224 ? -13.279 6.724 27.944 1.00 76.75 224 ARG A O 1
ATOM 1840 N N . ASP A 1 225 ? -12.164 4.799 27.592 1.00 80.69 225 ASP A N 1
ATOM 1841 C CA . ASP A 1 225 ? -12.091 4.383 28.996 1.00 80.69 225 ASP A CA 1
ATOM 1842 C C . ASP A 1 225 ? -11.394 5.449 29.855 1.00 80.69 225 ASP A C 1
ATOM 1844 O O . ASP A 1 225 ? -11.852 5.771 30.949 1.00 80.69 225 ASP A O 1
ATOM 1848 N N . ALA A 1 226 ? -10.315 6.054 29.341 1.00 82.00 226 ALA A N 1
ATOM 1849 C CA . ALA A 1 226 ? -9.630 7.156 30.013 1.00 82.00 226 ALA A CA 1
ATOM 1850 C C . ALA A 1 226 ? -10.520 8.404 30.159 1.00 82.00 226 ALA A C 1
ATOM 1852 O O . ALA A 1 226 ? -10.555 8.997 31.235 1.00 82.00 226 ALA A O 1
ATOM 1853 N N . ALA A 1 227 ? -11.264 8.778 29.113 1.00 80.81 227 ALA A N 1
ATOM 1854 C CA . ALA A 1 227 ? -12.185 9.914 29.149 1.00 80.81 227 ALA A CA 1
ATOM 1855 C C . ALA A 1 227 ? -13.387 9.666 30.079 1.00 80.81 227 ALA A C 1
ATOM 1857 O O . ALA A 1 227 ? -13.790 10.560 30.821 1.00 80.81 227 ALA A O 1
ATOM 1858 N N . GLU A 1 228 ? -13.938 8.449 30.089 1.00 81.75 228 GLU A N 1
ATOM 1859 C CA . GLU A 1 228 ? -15.009 8.039 31.004 1.00 81.75 228 GLU A CA 1
ATOM 1860 C C . GLU A 1 228 ? -14.517 8.038 32.462 1.00 81.75 228 GLU A C 1
ATOM 1862 O O . GLU A 1 228 ? -15.216 8.531 33.349 1.00 81.75 228 GLU A O 1
ATOM 1867 N N . ALA A 1 229 ? -13.290 7.568 32.718 1.00 81.31 229 ALA A N 1
ATOM 1868 C CA . ALA A 1 229 ? -12.668 7.613 34.040 1.00 81.31 229 ALA A CA 1
ATOM 1869 C C . ALA A 1 229 ? -12.394 9.049 34.513 1.00 81.31 229 ALA A C 1
ATOM 1871 O O . ALA A 1 229 ? -12.569 9.339 35.694 1.00 81.31 229 ALA A O 1
ATOM 1872 N N . GLU A 1 230 ? -11.990 9.951 33.615 1.00 79.88 230 GLU A N 1
ATOM 1873 C CA . GLU A 1 230 ? -11.765 11.367 33.924 1.00 79.88 230 GLU A CA 1
ATOM 1874 C C . GLU A 1 230 ? -13.082 12.112 34.185 1.00 79.88 230 GLU A C 1
ATOM 1876 O O . GLU A 1 230 ? -13.183 12.838 35.172 1.00 79.88 230 GLU A O 1
ATOM 1881 N N . GLY A 1 231 ? -14.120 11.859 33.380 1.00 72.94 231 GLY A N 1
ATOM 1882 C CA . GLY A 1 231 ? -15.463 12.418 33.570 1.00 72.94 231 GLY A CA 1
ATOM 1883 C C . GLY A 1 231 ? -16.209 11.869 34.794 1.00 72.94 231 GLY A C 1
ATOM 1884 O O . GLY A 1 231 ? -17.100 12.536 35.314 1.00 72.94 231 GLY A O 1
ATOM 1885 N N . SER A 1 232 ? -15.829 10.684 35.284 1.00 64.44 232 SER A N 1
ATOM 1886 C CA . SER A 1 232 ? -16.397 10.059 36.490 1.00 64.44 232 SER A CA 1
ATOM 1887 C C . SER A 1 232 ? -15.668 10.444 37.784 1.00 64.44 232 SER A C 1
ATOM 1889 O O . SER A 1 232 ? -16.087 10.024 38.866 1.00 64.44 232 SER A O 1
ATOM 1891 N N . ARG A 1 233 ? -14.575 11.225 37.719 1.00 51.97 233 ARG A N 1
ATOM 1892 C CA . ARG A 1 233 ? -13.910 11.731 38.929 1.00 51.97 233 ARG A CA 1
ATOM 1893 C C . ARG A 1 233 ? -14.840 12.730 39.627 1.00 51.97 233 ARG A C 1
ATOM 1895 O O . ARG A 1 233 ? -15.249 13.704 38.995 1.00 51.97 233 ARG A O 1
ATOM 1902 N N . PRO A 1 234 ? -15.170 12.541 40.919 1.00 44.25 234 PRO A N 1
ATOM 1903 C CA . PRO A 1 234 ? -15.942 13.533 41.646 1.00 44.25 234 PRO A CA 1
ATOM 1904 C C . PRO A 1 234 ? -15.159 14.846 41.649 1.00 44.25 234 PRO A C 1
ATOM 1906 O O . PRO A 1 234 ? -13.996 14.884 42.058 1.00 44.25 234 PRO A O 1
ATOM 1909 N N . VAL A 1 235 ? -15.798 15.920 41.184 1.00 44.56 235 VAL A N 1
ATOM 1910 C CA . VAL A 1 235 ? -15.286 17.285 41.315 1.00 44.56 235 VAL A CA 1
ATOM 1911 C C . VAL A 1 235 ? -15.321 17.631 42.802 1.00 44.56 235 VAL A C 1
ATOM 1913 O O . VAL A 1 235 ? -16.275 18.222 43.302 1.00 44.56 235 VAL A O 1
ATOM 1916 N N . TYR A 1 236 ? -14.294 17.221 43.544 1.00 40.62 236 TYR A N 1
ATOM 1917 C CA . TYR A 1 236 ? -14.029 17.807 44.847 1.00 40.62 236 TYR A CA 1
ATOM 1918 C C . TYR A 1 236 ? -13.567 19.237 44.590 1.00 40.62 236 TYR A C 1
ATOM 1920 O O . TYR A 1 236 ? -12.452 19.477 44.129 1.00 40.62 236 TYR A O 1
ATOM 1928 N N . GLY A 1 237 ? -14.463 20.192 44.841 1.00 42.62 237 GLY A N 1
ATOM 1929 C CA . GLY A 1 237 ? -14.113 21.602 44.896 1.00 42.62 237 GLY A CA 1
ATOM 1930 C C . GLY A 1 237 ? -13.081 21.809 45.999 1.00 42.62 237 GLY A C 1
ATOM 1931 O O . GLY A 1 237 ? -13.428 21.832 47.176 1.00 42.62 237 GLY A O 1
ATOM 1932 N N . VAL A 1 238 ? -11.811 21.942 45.625 1.00 36.78 238 VAL A N 1
ATOM 1933 C CA . VAL A 1 238 ? -10.748 22.334 46.551 1.00 36.78 238 VAL A CA 1
ATOM 1934 C C . VAL A 1 238 ? -10.576 23.845 46.441 1.00 36.78 238 VAL A C 1
ATOM 1936 O O . VAL A 1 238 ? -9.812 24.353 45.626 1.00 36.78 238 VAL A O 1
ATOM 1939 N N . ASN A 1 239 ? -11.319 24.566 47.280 1.00 35.62 239 ASN A N 1
ATOM 1940 C CA . ASN A 1 239 ? -10.841 25.833 47.818 1.00 35.62 239 ASN A CA 1
ATOM 1941 C C . ASN A 1 239 ? -9.873 25.490 48.956 1.00 35.62 239 ASN A C 1
ATOM 1943 O O . ASN A 1 239 ? -10.292 24.916 49.958 1.00 35.62 239 ASN A O 1
ATOM 1947 N N . GLY A 1 240 ? -8.594 25.830 48.811 1.00 30.42 240 GLY A N 1
ATOM 1948 C CA . GLY A 1 240 ? -7.607 25.673 49.881 1.00 30.42 240 GLY A CA 1
ATOM 1949 C C . GLY A 1 240 ? -6.211 25.411 49.334 1.00 30.42 240 GLY A C 1
ATOM 1950 O O . GLY A 1 240 ? -5.991 24.421 48.650 1.00 30.42 240 GLY A O 1
ATOM 1951 N N . GLY A 1 241 ? -5.294 26.341 49.591 1.00 33.09 241 GLY A N 1
ATOM 1952 C CA . GLY A 1 241 ? -3.932 26.333 49.067 1.00 33.09 241 GLY A CA 1
ATOM 1953 C C . GLY A 1 241 ? -3.010 25.228 49.596 1.00 33.09 241 GLY A C 1
ATOM 1954 O O . GLY A 1 241 ? -3.383 24.400 50.419 1.00 33.09 241 GLY A O 1
ATOM 1955 N N . PHE A 1 242 ? -1.760 25.364 49.148 1.00 28.81 242 PHE A N 1
ATOM 1956 C CA . PHE A 1 242 ? -0.536 24.609 49.440 1.00 28.81 242 PHE A CA 1
ATOM 1957 C C . PHE A 1 242 ? -0.149 23.466 48.494 1.00 28.81 242 PHE A C 1
ATOM 1959 O O . PHE A 1 242 ? -0.946 22.626 48.094 1.00 28.81 242 PHE A O 1
ATOM 1966 N N . GLY A 1 243 ? 1.131 23.524 48.107 1.00 36.78 243 GLY A N 1
ATOM 1967 C CA . GLY A 1 243 ? 1.769 22.763 47.046 1.00 36.78 243 GLY A CA 1
ATOM 1968 C C . GLY A 1 243 ? 1.683 21.248 47.192 1.00 36.78 243 GLY A C 1
ATOM 1969 O O . GLY A 1 243 ? 1.829 20.688 48.273 1.00 36.78 243 GLY A O 1
ATOM 1970 N N . GLY A 1 244 ? 1.541 20.597 46.043 1.00 23.36 244 GLY A N 1
ATOM 1971 C CA . GLY A 1 244 ? 1.670 19.160 45.873 1.00 23.36 244 GLY A CA 1
ATOM 1972 C C . GLY A 1 244 ? 2.037 18.883 44.423 1.00 23.36 244 GLY A C 1
ATOM 1973 O O . GLY A 1 244 ? 1.306 19.253 43.510 1.00 23.36 244 GLY A O 1
ATOM 1974 N N . VAL A 1 245 ? 3.217 18.307 44.225 1.00 31.83 245 VAL A N 1
ATOM 1975 C CA . VAL A 1 245 ? 3.805 17.933 42.938 1.00 31.83 245 VAL A CA 1
ATOM 1976 C C . VAL A 1 245 ? 2.814 17.098 42.119 1.00 31.83 245 VAL A C 1
ATOM 1978 O O . VAL A 1 245 ? 2.321 16.076 42.591 1.00 31.83 245 VAL A O 1
ATOM 1981 N N . ALA A 1 246 ? 2.536 17.532 40.888 1.00 28.41 246 ALA A N 1
ATOM 1982 C CA . ALA A 1 246 ? 1.735 16.777 39.930 1.00 28.41 246 ALA A CA 1
ATOM 1983 C C . ALA A 1 246 ? 2.419 15.431 39.610 1.00 28.41 246 ALA A C 1
ATOM 1985 O O . ALA A 1 246 ? 3.594 15.435 39.227 1.00 28.41 246 ALA A O 1
ATOM 1986 N N . PRO A 1 247 ? 1.731 14.281 39.728 1.00 34.12 247 PRO A N 1
ATOM 1987 C CA . PRO A 1 247 ? 2.275 13.022 39.258 1.00 34.12 247 PRO A CA 1
ATOM 1988 C C . PRO A 1 247 ? 2.151 12.948 37.732 1.00 34.12 247 PRO A C 1
ATOM 1990 O O . PRO A 1 247 ? 1.058 13.000 37.177 1.00 34.12 247 PRO A O 1
ATOM 1993 N N . ALA A 1 248 ? 3.325 12.881 37.107 1.00 34.75 248 ALA A N 1
ATOM 1994 C CA . ALA A 1 248 ? 3.665 12.424 35.764 1.00 34.75 248 ALA A CA 1
ATOM 1995 C C . ALA A 1 248 ? 2.508 12.094 34.795 1.00 34.75 248 ALA A C 1
ATOM 1997 O O . ALA A 1 248 ? 1.842 11.064 34.900 1.00 34.75 248 ALA A O 1
ATOM 1998 N N . GLU A 1 249 ? 2.388 12.913 33.746 1.00 40.25 249 GLU A N 1
ATOM 1999 C CA . GLU A 1 249 ? 1.780 12.522 32.474 1.00 40.25 249 GLU A CA 1
ATOM 2000 C C . GLU A 1 249 ? 2.632 11.435 31.785 1.00 40.25 249 GLU A C 1
ATOM 2002 O O . GLU A 1 249 ? 3.424 11.707 30.885 1.00 40.25 249 GLU A O 1
ATOM 2007 N N . GLU A 1 250 ? 2.474 10.175 32.187 1.00 42.66 250 GLU A N 1
ATOM 2008 C CA . GLU A 1 250 ? 2.975 9.014 31.438 1.00 42.66 250 GLU A CA 1
ATOM 2009 C C . GLU A 1 250 ? 1.862 8.434 30.554 1.00 42.66 250 GLU A C 1
ATOM 2011 O O . GLU A 1 250 ? 1.379 7.322 30.738 1.00 42.66 250 GLU A O 1
ATOM 2016 N N . GLY A 1 251 ? 1.416 9.230 29.579 1.00 36.44 251 GLY A N 1
ATOM 2017 C CA . GLY A 1 251 ? 0.476 8.807 28.528 1.00 36.44 251 GLY A CA 1
ATOM 2018 C C . GLY A 1 251 ? 1.022 8.970 27.108 1.00 36.44 251 GLY A C 1
ATOM 2019 O O . GLY A 1 251 ? 0.339 8.631 26.139 1.00 36.44 251 GLY A O 1
ATOM 2020 N N . GLY A 1 252 ? 2.245 9.489 26.966 1.00 44.03 252 GLY A N 1
ATOM 2021 C CA . GLY A 1 252 ? 2.897 9.650 25.674 1.00 44.03 252 GLY A CA 1
ATOM 2022 C C . GLY A 1 252 ? 3.183 8.287 25.061 1.00 44.03 252 GLY A C 1
ATOM 2023 O O . GLY A 1 252 ? 3.851 7.443 25.656 1.00 44.03 252 GLY A O 1
ATOM 2024 N N . THR A 1 253 ? 2.687 8.053 23.850 1.00 60.69 253 THR A N 1
ATOM 2025 C CA . THR A 1 253 ? 3.083 6.881 23.068 1.00 60.69 253 THR A CA 1
ATOM 2026 C C . THR A 1 253 ? 4.613 6.774 23.031 1.00 60.69 253 THR A C 1
ATOM 2028 O O . THR A 1 253 ? 5.296 7.791 22.963 1.00 60.69 253 THR A O 1
ATOM 2031 N N . LEU A 1 254 ? 5.185 5.561 23.033 1.00 50.03 254 LEU A N 1
ATOM 2032 C CA . LEU A 1 254 ? 6.635 5.368 22.835 1.00 50.03 254 LEU A CA 1
ATOM 2033 C C . LEU A 1 254 ? 7.162 6.196 21.651 1.00 50.03 254 LEU A C 1
ATOM 2035 O O . LEU A 1 254 ? 8.267 6.714 21.723 1.00 50.03 254 LEU A O 1
ATOM 2039 N N . GLY A 1 255 ? 6.335 6.387 20.615 1.00 51.66 255 GLY A N 1
ATOM 2040 C CA . GLY A 1 255 ? 6.572 7.319 19.516 1.00 51.66 255 GLY A CA 1
ATOM 2041 C C . GLY A 1 255 ? 6.666 8.781 19.956 1.00 51.66 255 GLY A C 1
ATOM 2042 O O . GLY A 1 255 ? 7.663 9.413 19.649 1.00 51.66 255 GLY A O 1
ATOM 2043 N N . GLU A 1 256 ? 5.695 9.324 20.691 1.00 54.47 256 GLU A N 1
ATOM 2044 C CA . GLU A 1 256 ? 5.757 10.689 21.239 1.00 54.47 256 GLU A CA 1
ATOM 2045 C C . GLU A 1 256 ? 6.970 10.899 22.148 1.00 54.47 256 GLU A C 1
ATOM 2047 O O . GLU A 1 256 ? 7.657 11.902 21.990 1.00 54.47 256 GLU A O 1
ATOM 2052 N N . VAL A 1 257 ? 7.309 9.936 23.010 1.00 58.47 257 VAL A N 1
ATOM 2053 C CA . VAL A 1 257 ? 8.468 10.036 23.914 1.00 58.47 257 VAL A CA 1
ATOM 2054 C C . VAL A 1 257 ? 9.799 9.934 23.154 1.00 58.47 257 VAL A C 1
ATOM 2056 O O . VAL A 1 257 ? 10.696 10.741 23.403 1.00 58.47 257 VAL A O 1
ATOM 2059 N N . LEU A 1 258 ? 9.945 9.007 22.192 1.00 55.41 258 LEU A N 1
ATOM 2060 C CA . LEU A 1 258 ? 11.153 8.918 21.348 1.00 55.41 258 LEU A CA 1
ATOM 2061 C C . LEU A 1 258 ? 11.342 10.194 20.526 1.00 55.41 258 LEU A C 1
ATOM 2063 O O . LEU A 1 258 ? 12.440 10.733 20.410 1.00 55.41 258 LEU A O 1
ATOM 2067 N N . VAL A 1 259 ? 10.247 10.676 19.949 1.00 51.22 259 VAL A N 1
ATOM 2068 C CA . VAL A 1 259 ? 10.233 11.817 19.043 1.00 51.22 259 VAL A CA 1
ATOM 2069 C C . VAL A 1 259 ? 10.466 13.132 19.798 1.00 51.22 259 VAL A C 1
ATOM 2071 O O . VAL A 1 259 ? 11.149 14.020 19.290 1.00 51.22 259 VAL A O 1
ATOM 2074 N N . GLN A 1 260 ? 9.971 13.242 21.031 1.00 54.00 260 GLN A N 1
ATOM 2075 C CA . GLN A 1 260 ? 10.210 14.378 21.919 1.00 54.00 260 GLN A CA 1
ATOM 2076 C C . GLN A 1 260 ? 11.635 14.373 22.499 1.00 54.00 260 GLN A C 1
ATOM 2078 O O . GLN A 1 260 ? 12.196 15.447 22.712 1.00 54.00 260 GLN A O 1
ATOM 2083 N N . ARG A 1 261 ? 12.251 13.195 22.701 1.00 56.72 261 ARG A N 1
ATOM 2084 C CA . ARG A 1 261 ? 13.648 13.065 23.163 1.00 56.72 261 ARG A CA 1
ATOM 2085 C C . ARG A 1 261 ? 14.692 13.323 22.071 1.00 56.72 261 ARG A C 1
ATOM 2087 O O . ARG A 1 261 ? 15.764 13.825 22.385 1.00 56.72 261 ARG A O 1
ATOM 2094 N N . LEU A 1 262 ? 14.401 13.019 20.803 1.00 55.66 262 LEU A N 1
ATOM 2095 C CA . LEU A 1 262 ? 15.369 13.133 19.697 1.00 55.66 262 LEU A CA 1
ATOM 2096 C C . LEU A 1 262 ? 15.411 14.511 19.014 1.00 55.66 262 LEU A C 1
ATOM 2098 O O . LEU A 1 262 ? 16.259 14.746 18.156 1.00 55.66 262 LEU A O 1
ATOM 2102 N N . SER A 1 263 ? 14.490 15.431 19.306 1.00 46.66 263 SER A N 1
ATOM 2103 C CA . SER A 1 263 ? 14.390 16.700 18.572 1.00 46.66 263 SER A CA 1
ATOM 2104 C C . SER A 1 263 ? 13.902 17.832 19.472 1.00 46.66 263 SER A C 1
ATOM 2106 O O . SER A 1 263 ? 12.770 17.804 19.944 1.00 46.66 263 SER A O 1
ATOM 2108 N N . GLY A 1 264 ? 14.731 18.863 19.675 1.00 48.84 264 GLY A N 1
ATOM 2109 C CA . GLY A 1 264 ? 14.376 20.048 20.466 1.00 48.84 264 GLY A CA 1
ATOM 2110 C C . GLY A 1 264 ? 12.980 20.593 20.122 1.00 48.84 264 GLY A C 1
ATOM 2111 O O . GLY A 1 264 ? 12.624 20.732 18.946 1.00 48.84 264 GLY A O 1
ATOM 2112 N N . GLN A 1 265 ? 12.184 20.890 21.155 1.00 52.91 265 GLN A N 1
ATOM 2113 C CA . GLN A 1 265 ? 10.726 21.098 21.091 1.00 52.91 265 GLN A CA 1
ATOM 2114 C C . GLN A 1 265 ? 10.255 22.083 19.998 1.00 52.91 265 GLN A C 1
ATOM 2116 O O . GLN A 1 265 ? 9.199 21.886 19.389 1.00 52.91 265 GLN A O 1
ATOM 2121 N N . ALA A 1 266 ? 11.037 23.126 19.698 1.00 52.91 266 ALA A N 1
ATOM 2122 C CA . ALA A 1 266 ? 10.701 24.125 18.679 1.00 52.91 266 ALA A CA 1
ATOM 2123 C C . ALA A 1 266 ? 10.934 23.630 17.238 1.00 52.91 266 ALA A C 1
ATOM 2125 O O . ALA A 1 266 ? 10.081 23.815 16.360 1.00 52.91 266 ALA A O 1
ATOM 2126 N N . LEU A 1 267 ? 12.063 22.954 16.995 1.00 52.78 267 LEU A N 1
ATOM 2127 C CA . LEU A 1 267 ? 12.392 22.370 15.693 1.00 52.78 267 LEU A CA 1
ATOM 2128 C C . LEU A 1 267 ? 11.445 21.207 15.378 1.00 52.78 267 LEU A C 1
ATOM 2130 O O . LEU A 1 267 ? 10.971 21.090 14.245 1.00 52.78 267 LEU A O 1
ATOM 2134 N N . PHE A 1 268 ? 11.092 20.419 16.399 1.00 56.84 268 PHE A N 1
ATOM 2135 C CA . PHE A 1 268 ? 10.117 19.341 16.296 1.00 56.84 268 PHE A CA 1
ATOM 2136 C C . PHE A 1 268 ? 8.716 19.853 15.934 1.00 56.84 268 PHE A C 1
ATOM 2138 O O . PHE A 1 268 ? 8.107 19.350 14.992 1.00 56.84 268 PHE A O 1
ATOM 2145 N N . ARG A 1 269 ? 8.220 20.925 16.571 1.00 62.16 269 ARG A N 1
ATOM 2146 C CA . ARG A 1 269 ? 6.921 21.517 16.193 1.00 62.16 269 ARG A CA 1
ATOM 2147 C C . ARG A 1 269 ? 6.899 22.043 14.759 1.00 62.16 269 ARG A C 1
ATOM 2149 O O . ARG A 1 269 ? 5.846 22.023 14.124 1.00 62.16 269 ARG A O 1
ATOM 2156 N N . ARG A 1 270 ? 8.007 22.564 14.222 1.00 67.75 270 ARG A N 1
ATOM 2157 C CA . ARG A 1 270 ? 8.038 23.090 12.842 1.00 67.75 270 ARG A CA 1
ATOM 2158 C C . ARG A 1 270 ? 8.187 21.969 11.811 1.00 67.75 270 ARG A C 1
ATOM 2160 O O . ARG A 1 270 ? 7.371 21.892 10.895 1.00 67.75 270 ARG A O 1
ATOM 2167 N N . ARG A 1 271 ? 9.161 21.069 11.994 1.00 72.75 271 ARG A N 1
ATOM 2168 C CA . ARG A 1 271 ? 9.385 19.913 11.105 1.00 72.75 271 ARG A CA 1
ATOM 2169 C C . ARG A 1 271 ? 8.234 18.910 11.170 1.00 72.75 271 ARG A C 1
ATOM 2171 O O . ARG A 1 271 ? 7.776 18.457 10.130 1.00 72.75 271 ARG A O 1
ATOM 2178 N N . GLY A 1 272 ? 7.689 18.646 12.355 1.00 78.12 272 GLY A N 1
ATOM 2179 C CA . GLY A 1 272 ? 6.503 17.809 12.543 1.00 78.12 272 GLY A CA 1
ATOM 2180 C C . GLY A 1 272 ? 5.255 18.386 11.871 1.00 78.12 272 GLY A C 1
ATOM 2181 O O . GLY A 1 272 ? 4.475 17.642 11.286 1.00 78.12 272 GLY A O 1
ATOM 2182 N N . ARG A 1 273 ? 5.085 19.716 11.843 1.00 84.38 273 ARG A N 1
ATOM 2183 C CA . ARG A 1 273 ? 3.993 20.349 11.080 1.00 84.38 273 ARG A CA 1
ATOM 2184 C C . ARG A 1 273 ? 4.157 20.191 9.571 1.00 84.38 273 ARG A C 1
ATOM 2186 O O . ARG A 1 273 ? 3.153 19.946 8.902 1.00 84.38 273 ARG A O 1
ATOM 2193 N N . LEU A 1 274 ? 5.383 20.307 9.055 1.00 88.38 274 LEU A N 1
ATOM 2194 C CA . LEU A 1 274 ? 5.685 20.091 7.636 1.00 88.38 274 LEU A CA 1
ATOM 2195 C C . LEU A 1 274 ? 5.456 18.628 7.243 1.00 88.38 274 LEU A C 1
ATOM 2197 O O . LEU A 1 274 ? 4.689 18.360 6.327 1.00 88.38 274 LEU A O 1
ATOM 2201 N N . LEU A 1 275 ? 6.050 17.681 7.973 1.00 89.62 275 LEU A N 1
ATOM 2202 C CA . LEU A 1 275 ? 5.858 16.247 7.733 1.00 89.62 275 LEU A CA 1
ATOM 2203 C C . LEU A 1 275 ? 4.388 15.852 7.877 1.00 89.62 275 LEU A C 1
ATOM 2205 O O . LEU A 1 275 ? 3.856 15.130 7.041 1.00 89.62 275 LEU A O 1
ATOM 2209 N N . GLY A 1 276 ? 3.695 16.403 8.873 1.00 88.56 276 GLY A N 1
ATOM 2210 C CA . GLY A 1 276 ? 2.258 16.225 9.009 1.00 88.56 276 GLY A CA 1
ATOM 2211 C C . GLY A 1 276 ? 1.475 16.806 7.827 1.00 88.56 276 GLY A C 1
ATOM 2212 O O . GLY A 1 276 ? 0.486 16.224 7.399 1.00 88.56 276 GLY A O 1
ATOM 2213 N N . TRP A 1 277 ? 1.900 17.939 7.259 1.00 91.62 277 TRP A N 1
ATOM 2214 C CA . TRP A 1 277 ? 1.294 18.483 6.040 1.00 91.62 277 TRP A CA 1
ATOM 2215 C C . TRP A 1 277 ? 1.500 17.553 4.845 1.00 91.62 277 TRP A C 1
ATOM 2217 O O . TRP A 1 277 ? 0.523 17.265 4.156 1.00 91.62 277 TRP A O 1
ATOM 2227 N N . VAL A 1 278 ? 2.709 17.018 4.659 1.00 93.25 278 VAL A N 1
ATOM 2228 C CA . VAL A 1 278 ? 3.006 16.021 3.618 1.00 93.25 278 VAL A CA 1
ATOM 2229 C C . VAL A 1 278 ? 2.107 14.799 3.793 1.00 93.25 278 VAL A C 1
ATOM 2231 O O . VAL A 1 278 ? 1.427 14.392 2.857 1.00 93.25 278 VAL A O 1
ATOM 2234 N N . GLY A 1 279 ? 2.002 14.265 5.012 1.00 90.31 279 GLY A N 1
ATOM 2235 C CA . GLY A 1 279 ? 1.136 13.124 5.299 1.00 90.31 279 GLY A CA 1
ATOM 2236 C C . GLY A 1 279 ? -0.356 13.396 5.100 1.00 90.31 279 GLY A C 1
ATOM 2237 O O . GLY A 1 279 ? -1.108 12.469 4.800 1.00 90.31 279 GLY A O 1
ATOM 2238 N N . ARG A 1 280 ? -0.816 14.647 5.217 1.00 90.06 280 ARG A N 1
ATOM 2239 C CA . ARG A 1 280 ? -2.201 15.029 4.879 1.00 90.06 280 ARG A CA 1
ATOM 2240 C C . ARG A 1 280 ? -2.447 15.118 3.374 1.00 90.06 280 ARG A C 1
ATOM 2242 O O . ARG A 1 280 ? -3.569 14.879 2.942 1.00 90.06 280 ARG A O 1
ATOM 2249 N N . HIS A 1 281 ? -1.412 15.411 2.593 1.00 93.81 281 HIS A N 1
ATOM 2250 C CA . HIS A 1 281 ? -1.461 15.486 1.129 1.00 93.81 281 HIS A CA 1
ATOM 2251 C C . HIS A 1 281 ? -0.849 14.242 0.469 1.00 93.81 281 HIS A C 1
ATOM 2253 O O . HIS A 1 281 ? -0.463 14.282 -0.695 1.00 93.81 281 HIS A O 1
ATOM 2259 N N . ALA A 1 282 ? -0.794 13.124 1.202 1.00 93.06 282 ALA A N 1
ATOM 2260 C CA . ALA A 1 282 ? -0.154 11.893 0.757 1.00 93.06 282 ALA A CA 1
ATOM 2261 C C . ALA A 1 282 ? -0.685 11.397 -0.595 1.00 93.06 282 ALA A C 1
ATOM 2263 O O . ALA A 1 282 ? 0.116 11.031 -1.440 1.00 93.06 282 ALA A O 1
ATOM 2264 N N . LEU A 1 283 ? -2.006 11.415 -0.820 1.00 93.81 283 LEU A N 1
ATOM 2265 C CA . LEU A 1 283 ? -2.602 10.909 -2.062 1.00 93.81 283 LEU A CA 1
ATOM 2266 C C . LEU A 1 283 ? -2.231 11.762 -3.296 1.00 93.81 283 LEU A C 1
ATOM 2268 O O . LEU A 1 283 ? -1.722 11.187 -4.250 1.00 93.81 283 LEU A O 1
ATOM 2272 N N . PRO A 1 284 ? -2.402 13.101 -3.306 1.00 95.75 284 PRO A N 1
ATOM 2273 C CA . PRO A 1 284 ? -1.899 13.928 -4.406 1.00 95.75 284 PRO A CA 1
ATOM 2274 C C . PRO A 1 284 ? -0.399 13.763 -4.661 1.00 95.75 284 PRO A C 1
ATOM 2276 O O . PRO A 1 284 ? 0.014 13.651 -5.810 1.00 95.75 284 PRO A O 1
ATOM 2279 N N . ILE A 1 285 ? 0.415 13.709 -3.601 1.00 95.06 285 ILE A N 1
ATOM 2280 C CA . ILE A 1 285 ? 1.864 13.507 -3.737 1.00 95.06 285 ILE A CA 1
ATOM 2281 C C . ILE A 1 285 ? 2.146 12.137 -4.361 1.00 95.06 285 ILE A C 1
ATOM 2283 O O . ILE A 1 285 ? 2.945 12.042 -5.285 1.00 95.06 285 ILE A O 1
ATOM 2287 N N . TYR A 1 286 ? 1.437 11.097 -3.920 1.00 92.88 286 TYR A N 1
ATOM 2288 C CA . TYR A 1 286 ? 1.523 9.758 -4.493 1.00 92.88 286 TYR A CA 1
ATOM 2289 C C . TYR A 1 286 ? 1.193 9.763 -5.991 1.00 92.88 286 TYR A C 1
ATOM 2291 O O . TYR A 1 286 ? 1.900 9.142 -6.769 1.00 92.88 286 TYR A O 1
ATOM 2299 N N . LEU A 1 287 ? 0.168 10.490 -6.431 1.00 94.62 287 LEU A N 1
ATOM 2300 C CA . LEU A 1 287 ? -0.201 10.535 -7.852 1.00 94.62 287 LEU A CA 1
ATOM 2301 C C . LEU A 1 287 ? 0.801 11.305 -8.722 1.00 94.62 287 LEU A C 1
ATOM 2303 O O . LEU A 1 287 ? 0.941 11.007 -9.904 1.00 94.62 287 LEU A O 1
ATOM 2307 N N . LEU A 1 288 ? 1.479 12.303 -8.154 1.00 94.69 288 LEU A N 1
ATOM 2308 C CA . LEU A 1 288 ? 2.308 13.232 -8.920 1.00 94.69 288 LEU A CA 1
ATOM 2309 C C . LEU A 1 288 ? 3.807 12.935 -8.850 1.00 94.69 288 LEU A C 1
ATOM 2311 O O . LEU A 1 288 ? 4.532 13.393 -9.728 1.00 94.69 288 LEU A O 1
ATOM 2315 N N . HIS A 1 289 ? 4.288 12.192 -7.846 1.00 94.75 289 HIS A N 1
ATOM 2316 C CA . HIS A 1 289 ? 5.729 12.003 -7.648 1.00 94.75 289 HIS A CA 1
ATOM 2317 C C . HIS A 1 289 ? 6.422 11.406 -8.881 1.00 94.75 289 HIS A C 1
ATOM 2319 O O . HIS A 1 289 ? 7.464 11.914 -9.284 1.00 94.75 289 HIS A O 1
ATOM 2325 N N . GLN A 1 290 ? 5.821 10.389 -9.506 1.00 91.12 290 GLN A N 1
ATOM 2326 C CA . GLN A 1 290 ? 6.405 9.685 -10.644 1.00 91.12 290 GLN A CA 1
ATOM 2327 C C . GLN A 1 290 ? 6.469 10.579 -11.905 1.00 91.12 290 GLN A C 1
ATOM 2329 O O . GLN A 1 290 ? 7.566 10.775 -12.426 1.00 91.12 290 GLN A O 1
ATOM 2334 N N . PRO A 1 291 ? 5.376 11.230 -12.371 1.00 92.38 291 PRO A N 1
ATOM 2335 C CA . PRO A 1 291 ? 5.469 12.205 -13.465 1.00 92.38 291 PRO A CA 1
ATOM 2336 C C . PRO A 1 291 ? 6.446 13.355 -13.197 1.00 92.38 291 PRO A C 1
ATOM 2338 O O . PRO A 1 291 ? 7.128 13.813 -14.113 1.00 92.38 291 PRO A O 1
ATOM 2341 N N . ILE A 1 292 ? 6.522 13.827 -11.947 1.00 94.69 292 ILE A N 1
ATOM 2342 C CA . ILE A 1 292 ? 7.443 14.898 -11.555 1.00 94.69 292 ILE A CA 1
ATOM 2343 C C . ILE A 1 292 ? 8.896 14.432 -11.686 1.00 94.69 292 ILE A C 1
ATOM 2345 O O . ILE A 1 292 ? 9.694 15.153 -12.284 1.00 94.69 292 ILE A O 1
ATOM 2349 N N . TRP A 1 293 ? 9.247 13.248 -11.176 1.00 94.56 293 TRP A N 1
ATOM 2350 C CA . TRP A 1 293 ? 10.604 12.710 -11.313 1.00 94.56 293 TRP A CA 1
ATOM 2351 C C . TRP A 1 293 ? 11.004 12.531 -12.770 1.00 94.56 293 TRP A C 1
ATOM 2353 O O . TRP A 1 293 ? 12.058 13.020 -13.175 1.00 94.56 293 TRP A O 1
ATOM 2363 N N . MET A 1 294 ? 10.121 11.937 -13.570 1.00 90.69 294 MET A N 1
ATOM 2364 C CA . MET A 1 294 ? 10.337 11.762 -15.004 1.00 90.69 294 MET A CA 1
ATOM 2365 C C . MET A 1 294 ? 10.600 13.095 -15.712 1.00 90.69 294 MET A C 1
ATOM 2367 O O . MET A 1 294 ? 11.566 13.210 -16.465 1.00 90.69 294 MET A O 1
ATOM 2371 N N . ALA A 1 295 ? 9.799 14.128 -15.432 1.00 92.31 295 ALA A N 1
ATOM 2372 C CA . ALA A 1 295 ? 10.002 15.457 -16.004 1.00 92.31 295 ALA A CA 1
ATOM 2373 C C . ALA A 1 295 ? 11.335 16.087 -15.566 1.00 92.31 295 ALA A C 1
ATOM 2375 O O . ALA A 1 295 ? 12.052 16.649 -16.394 1.00 92.31 295 ALA A O 1
ATOM 2376 N N . ILE A 1 296 ? 11.689 15.978 -14.280 1.00 94.56 296 ILE A N 1
ATOM 2377 C CA . ILE A 1 296 ? 12.948 16.508 -13.736 1.00 94.56 296 ILE A CA 1
ATOM 2378 C C . ILE A 1 296 ? 14.150 15.847 -14.415 1.00 94.56 296 ILE A C 1
ATOM 2380 O O . ILE A 1 296 ? 15.055 16.548 -14.870 1.00 94.56 296 ILE A O 1
ATOM 2384 N N . PHE A 1 297 ? 14.169 14.516 -14.497 1.00 93.81 297 PHE A N 1
ATOM 2385 C CA . PHE A 1 297 ? 15.289 13.781 -15.080 1.00 93.81 297 PHE A CA 1
ATOM 2386 C C . PHE A 1 297 ? 15.406 14.003 -16.588 1.00 93.81 297 PHE A C 1
ATOM 2388 O O . PHE A 1 297 ? 16.510 14.234 -17.081 1.00 93.81 297 PHE A O 1
ATOM 2395 N N . GLU A 1 298 ? 14.284 14.040 -17.308 1.00 90.06 298 GLU A N 1
ATOM 2396 C CA . GLU A 1 298 ? 14.263 14.348 -18.739 1.00 90.06 298 GLU A CA 1
ATOM 2397 C C . GLU A 1 298 ? 14.840 15.745 -19.023 1.00 90.06 298 GLU A C 1
ATOM 2399 O O . GLU A 1 298 ? 15.697 15.903 -19.894 1.00 90.06 298 GLU A O 1
ATOM 2404 N N . ILE A 1 299 ? 14.434 16.765 -18.254 1.00 93.75 299 ILE A N 1
ATOM 2405 C CA . ILE A 1 299 ? 14.980 18.125 -18.379 1.00 93.75 299 ILE A CA 1
ATOM 2406 C C . ILE A 1 299 ? 16.477 18.136 -18.056 1.00 93.75 299 ILE A C 1
ATOM 2408 O O . ILE A 1 299 ? 17.263 18.693 -18.821 1.00 93.75 299 ILE A O 1
ATOM 2412 N N . ALA A 1 300 ? 16.891 17.505 -16.955 1.00 91.56 300 ALA A N 1
ATOM 2413 C CA . ALA A 1 300 ? 18.291 17.472 -16.542 1.00 91.56 300 ALA A CA 1
ATOM 2414 C C . ALA A 1 300 ? 19.199 16.821 -17.600 1.00 91.56 300 ALA A C 1
ATOM 2416 O O . ALA A 1 300 ? 20.304 17.302 -17.850 1.00 91.56 300 ALA A O 1
ATOM 2417 N N . ILE A 1 301 ? 18.731 15.754 -18.255 1.00 87.00 301 ILE A N 1
ATOM 2418 C CA . ILE A 1 301 ? 19.477 15.073 -19.320 1.00 87.00 301 ILE A CA 1
ATOM 2419 C C . ILE A 1 301 ? 19.539 15.927 -20.583 1.00 87.00 301 ILE A C 1
ATOM 2421 O O . ILE A 1 301 ? 20.605 16.017 -21.191 1.00 87.00 301 ILE A O 1
ATOM 2425 N N . ARG A 1 302 ? 18.438 16.586 -20.965 1.00 89.94 302 ARG A N 1
ATOM 2426 C CA . ARG A 1 302 ? 18.418 17.499 -22.118 1.00 89.94 302 ARG A CA 1
ATOM 2427 C C . ARG A 1 302 ? 19.349 18.691 -21.939 1.00 89.94 302 ARG A C 1
ATOM 2429 O O . ARG A 1 302 ? 19.960 19.100 -22.909 1.00 89.94 302 ARG A O 1
ATOM 2436 N N . LEU A 1 303 ? 19.478 19.218 -20.721 1.00 92.69 303 LEU A N 1
ATOM 2437 C CA . LEU A 1 303 ? 20.398 20.320 -20.415 1.00 92.69 303 LEU A CA 1
ATOM 2438 C C . LEU A 1 303 ? 21.877 19.901 -20.407 1.00 92.69 303 LEU A C 1
ATOM 2440 O O . LEU A 1 303 ? 22.751 20.762 -20.456 1.00 92.69 303 LEU A O 1
ATOM 2444 N N . ARG A 1 304 ? 22.165 18.599 -20.293 1.00 87.06 304 ARG A N 1
ATOM 2445 C CA . ARG A 1 304 ? 23.532 18.057 -20.280 1.00 87.06 304 ARG A CA 1
ATOM 2446 C C . ARG A 1 304 ? 24.032 17.653 -21.675 1.00 87.06 304 ARG A C 1
ATOM 2448 O O . ARG A 1 304 ? 25.235 17.452 -21.829 1.00 87.06 304 ARG A O 1
ATOM 2455 N N . ARG A 1 305 ? 23.126 17.474 -22.640 1.00 69.56 305 ARG A N 1
ATOM 2456 C CA . ARG A 1 305 ? 23.438 17.200 -24.051 1.00 69.56 305 ARG A CA 1
ATOM 2457 C C . ARG A 1 305 ? 23.628 18.503 -24.814 1.00 69.56 305 ARG A C 1
ATOM 2459 O O . ARG A 1 305 ? 24.505 18.498 -25.700 1.00 69.56 305 ARG A O 1
#